Protein AF-A0A942PI66-F1 (afdb_monomer_lite)

Structure (mmCIF, N/CA/C/O backbone):
data_AF-A0A942PI66-F1
#
_entry.id   AF-A0A942PI66-F1
#
loop_
_atom_site.group_PDB
_atom_site.id
_atom_site.type_symbol
_atom_site.label_atom_id
_atom_site.label_alt_id
_atom_site.label_comp_id
_atom_site.label_asym_id
_atom_site.label_entity_id
_atom_site.label_seq_id
_atom_site.pdbx_PDB_ins_code
_atom_site.Cartn_x
_atom_site.Cartn_y
_atom_site.Cartn_z
_atom_site.occupancy
_atom_site.B_iso_or_equiv
_atom_site.auth_seq_id
_atom_site.auth_comp_id
_atom_site.auth_asym_id
_atom_site.auth_atom_id
_atom_site.pdbx_PDB_model_num
ATOM 1 N N . MET A 1 1 ? 18.353 -42.808 -8.899 1.00 33.28 1 MET A N 1
ATOM 2 C CA . MET A 1 1 ? 17.860 -41.797 -7.934 1.00 33.28 1 MET A CA 1
ATOM 3 C C . MET A 1 1 ? 17.474 -40.556 -8.744 1.00 33.28 1 MET A C 1
ATOM 5 O O . MET A 1 1 ? 18.364 -39.929 -9.286 1.00 33.28 1 MET A O 1
ATOM 9 N N . ASN A 1 2 ? 16.221 -40.428 -9.213 1.00 29.08 2 ASN A N 1
ATOM 10 C CA . ASN A 1 2 ? 15.100 -39.676 -8.595 1.00 29.08 2 ASN A CA 1
ATOM 11 C C . ASN A 1 2 ? 15.531 -38.261 -8.139 1.00 29.08 2 ASN A C 1
ATOM 13 O O . ASN A 1 2 ? 16.386 -38.179 -7.273 1.00 29.08 2 ASN A O 1
ATOM 17 N N . ARG A 1 3 ? 15.002 -37.123 -8.624 1.00 29.45 3 ARG A N 1
ATOM 18 C CA . ARG A 1 3 ? 13.673 -36.792 -9.182 1.00 29.45 3 ARG A CA 1
ATOM 19 C C . ARG A 1 3 ? 13.770 -35.663 -10.229 1.00 29.45 3 ARG A C 1
ATOM 21 O O . ARG A 1 3 ? 14.477 -34.687 -10.010 1.00 29.45 3 ARG A O 1
ATOM 28 N N . LYS A 1 4 ? 12.999 -35.779 -11.316 1.00 30.22 4 LYS A N 1
ATOM 29 C CA . LYS A 1 4 ? 12.645 -34.675 -12.224 1.00 30.22 4 LYS A CA 1
ATOM 30 C C . LYS A 1 4 ? 11.458 -33.916 -11.620 1.00 30.22 4 LYS A C 1
ATOM 32 O O . LYS A 1 4 ? 10.458 -34.547 -11.287 1.00 30.22 4 LYS A O 1
ATOM 37 N N . PHE A 1 5 ? 11.561 -32.596 -11.489 1.00 27.89 5 PHE A N 1
ATOM 38 C CA . PHE A 1 5 ? 10.401 -31.722 -11.314 1.00 27.89 5 PHE A CA 1
ATOM 39 C C . PHE A 1 5 ? 9.762 -31.521 -12.693 1.00 27.89 5 PHE A C 1
ATOM 41 O O . PHE A 1 5 ? 10.364 -30.916 -13.576 1.00 27.89 5 PHE A O 1
ATOM 48 N N . LEU A 1 6 ? 8.572 -32.090 -12.885 1.00 27.58 6 LEU A N 1
ATOM 49 C CA . LEU A 1 6 ? 7.672 -31.746 -13.982 1.00 27.58 6 LEU A CA 1
ATOM 50 C C . LEU A 1 6 ? 6.995 -30.426 -13.608 1.00 27.58 6 LEU A C 1
ATOM 52 O O . LEU A 1 6 ? 6.178 -30.381 -12.690 1.00 27.58 6 LEU A O 1
ATOM 56 N N . ILE A 1 7 ? 7.384 -29.357 -14.297 1.00 30.34 7 ILE A N 1
ATOM 57 C CA . ILE A 1 7 ? 6.609 -28.121 -14.356 1.00 30.34 7 ILE A CA 1
ATOM 58 C C . ILE A 1 7 ? 5.354 -28.464 -15.157 1.00 30.34 7 ILE A C 1
ATOM 60 O O . ILE A 1 7 ? 5.439 -28.880 -16.310 1.00 30.34 7 ILE A O 1
ATOM 64 N N . VAL A 1 8 ? 4.210 -28.380 -14.485 1.00 28.62 8 VAL A N 1
ATOM 65 C CA . VAL A 1 8 ? 2.882 -28.597 -15.052 1.00 28.62 8 VAL A CA 1
ATOM 66 C C . VAL A 1 8 ? 2.610 -27.482 -16.059 1.00 28.62 8 VAL A C 1
ATOM 68 O O . VAL A 1 8 ? 2.623 -26.305 -15.708 1.00 28.62 8 VAL A O 1
ATOM 71 N N . GLU A 1 9 ? 2.390 -27.876 -17.311 1.00 27.58 9 GLU A N 1
ATOM 72 C CA . GLU A 1 9 ? 1.813 -27.050 -18.366 1.00 27.58 9 GLU A CA 1
ATOM 73 C C . GLU A 1 9 ? 0.418 -26.588 -17.928 1.00 27.58 9 GLU A C 1
ATOM 75 O O . GLU A 1 9 ? -0.551 -27.350 -17.924 1.00 27.58 9 GLU A O 1
ATOM 80 N N . SER A 1 10 ? 0.317 -25.329 -17.513 1.00 34.81 10 SER A N 1
ATOM 81 C CA . SER A 1 10 ? -0.953 -24.688 -17.195 1.00 34.81 10 SER A CA 1
ATOM 82 C C . SER A 1 10 ? -1.691 -24.323 -18.484 1.00 34.81 10 SER A C 1
ATOM 84 O O . SER A 1 10 ? -1.443 -23.290 -19.094 1.00 34.81 10 SER A O 1
ATOM 86 N N . LEU A 1 11 ? -2.600 -25.218 -18.870 1.00 33.78 11 LEU A N 1
ATOM 87 C CA . LEU A 1 11 ? -3.961 -24.925 -19.324 1.00 33.78 11 LEU A CA 1
ATOM 88 C C . LEU A 1 11 ? -4.133 -23.808 -20.375 1.00 33.78 11 LEU A C 1
ATOM 90 O O . LEU A 1 11 ? -4.685 -22.752 -20.083 1.00 33.78 11 LEU A O 1
ATOM 94 N N . LEU A 1 12 ? -3.754 -24.080 -21.626 1.00 38.03 12 LEU A N 1
ATOM 95 C CA . LEU A 1 12 ? -4.330 -23.396 -22.792 1.00 38.03 12 LEU A CA 1
ATOM 96 C C . LEU A 1 12 ? -4.029 -24.173 -24.077 1.00 38.03 12 LEU A C 1
ATOM 98 O O . LEU A 1 12 ? -3.065 -23.872 -24.764 1.00 38.03 12 LEU A O 1
ATOM 102 N N . LEU A 1 13 ? -4.843 -25.184 -24.404 1.00 32.06 13 LEU A N 1
ATOM 103 C CA . LEU A 1 13 ? -5.000 -25.682 -25.780 1.00 32.06 13 LEU A CA 1
ATOM 104 C C . LEU A 1 13 ? -6.139 -26.708 -25.872 1.00 32.06 13 LEU A C 1
ATOM 106 O O . LEU A 1 13 ? -5.960 -27.864 -25.510 1.00 32.06 13 LEU A O 1
ATOM 110 N N . ALA A 1 14 ? -7.289 -26.278 -26.399 1.00 30.48 14 ALA A N 1
ATOM 111 C CA . ALA A 1 14 ? -8.150 -27.092 -27.267 1.00 30.48 14 ALA A CA 1
ATOM 112 C C . ALA A 1 14 ? -9.251 -26.228 -27.918 1.00 30.48 14 ALA A C 1
ATOM 114 O O . ALA A 1 14 ? -10.434 -26.346 -27.617 1.00 30.48 14 ALA A O 1
ATOM 115 N N . LEU A 1 15 ? -8.855 -25.366 -28.858 1.00 34.72 15 LEU A N 1
ATOM 116 C CA . LEU A 1 15 ? -9.722 -24.942 -29.961 1.00 34.72 15 LEU A CA 1
ATOM 117 C C . LEU A 1 15 ? -9.417 -25.866 -31.146 1.00 34.72 15 LEU A C 1
ATOM 119 O O . LEU A 1 15 ? -8.506 -25.596 -31.919 1.00 34.72 15 LEU A O 1
ATOM 123 N N . SER A 1 16 ? -10.130 -26.987 -31.267 1.00 30.53 16 SER A N 1
ATOM 124 C CA . SER A 1 16 ? -10.461 -27.587 -32.570 1.00 30.53 16 SER A CA 1
ATOM 125 C C . SER A 1 16 ? -11.462 -28.741 -32.424 1.00 30.53 16 SER A C 1
ATOM 127 O O . SER A 1 16 ? -11.319 -29.617 -31.580 1.00 30.53 16 SER A O 1
ATOM 129 N N . THR A 1 17 ? -12.461 -28.733 -33.312 1.00 33.00 17 THR A N 1
ATOM 130 C CA . THR A 1 17 ? -13.483 -29.768 -33.579 1.00 33.00 17 THR A CA 1
ATOM 131 C C . THR A 1 17 ? -14.682 -29.861 -32.616 1.00 33.00 17 THR A C 1
ATOM 133 O O . THR A 1 17 ? -14.721 -30.662 -31.697 1.00 33.00 17 THR A O 1
ATOM 136 N N . GLY A 1 18 ? -15.710 -29.039 -32.879 1.00 32.72 18 GLY A N 1
ATOM 137 C CA . GLY A 1 18 ? -17.136 -29.423 -33.000 1.00 32.72 18 GLY A CA 1
ATOM 138 C C . GLY A 1 18 ? -17.915 -30.101 -31.857 1.00 32.72 18 GLY A C 1
ATOM 139 O O . GLY A 1 18 ? -19.132 -30.188 -31.968 1.00 32.72 18 GLY A O 1
ATOM 140 N N . LEU A 1 19 ? -17.279 -30.561 -30.779 1.00 33.53 19 LEU A N 1
ATOM 141 C CA . LEU A 1 19 ? -17.908 -31.297 -29.668 1.00 33.53 19 LEU A CA 1
ATOM 142 C C . LEU A 1 19 ? -17.720 -30.607 -28.299 1.00 33.53 19 LEU A C 1
ATOM 144 O O . LEU A 1 19 ? -18.229 -31.091 -27.294 1.00 33.53 19 LEU A O 1
ATOM 148 N N . ALA A 1 20 ? -17.027 -29.461 -28.252 1.00 42.31 20 ALA A N 1
ATOM 149 C CA . ALA A 1 20 ? -16.557 -28.818 -27.016 1.00 42.31 20 ALA A CA 1
ATOM 150 C C . ALA A 1 20 ? -17.456 -27.695 -26.449 1.00 42.31 20 ALA A C 1
ATOM 152 O O . ALA A 1 20 ? -17.201 -27.201 -25.354 1.00 42.31 20 ALA A O 1
ATOM 153 N N . THR A 1 21 ? -18.502 -27.253 -27.156 1.00 45.12 21 THR A N 1
ATOM 154 C CA . THR A 1 21 ? -19.269 -26.056 -26.743 1.00 45.12 21 THR A CA 1
ATOM 155 C C . THR A 1 21 ? -20.160 -26.291 -25.524 1.00 45.12 21 THR A C 1
ATOM 157 O O . THR A 1 21 ? -20.325 -25.389 -24.707 1.00 45.12 21 THR A O 1
ATOM 160 N N . ASN A 1 22 ? -20.700 -27.502 -25.364 1.00 51.19 22 ASN A N 1
ATOM 161 C CA . ASN A 1 22 ? -21.558 -27.823 -24.221 1.00 51.19 22 ASN A CA 1
ATOM 162 C C . ASN A 1 22 ? -20.742 -27.984 -22.930 1.00 51.19 22 ASN A C 1
ATOM 164 O O . ASN A 1 22 ? -21.168 -27.511 -21.879 1.00 51.19 22 ASN A O 1
ATOM 168 N N . ASP A 1 23 ? -19.548 -28.576 -23.017 1.00 54.75 23 ASP A N 1
ATOM 169 C CA . ASP A 1 23 ? -18.684 -28.825 -21.854 1.00 54.75 23 ASP A CA 1
ATOM 170 C C . ASP A 1 23 ? -18.084 -27.516 -21.313 1.00 54.75 23 ASP A C 1
ATOM 172 O O . ASP A 1 23 ? -18.093 -27.285 -20.110 1.00 54.75 23 ASP A O 1
ATOM 176 N N . LEU A 1 24 ? -17.702 -26.580 -22.193 1.00 58.84 24 LEU A N 1
ATOM 177 C CA . LEU A 1 24 ? -17.234 -25.246 -21.787 1.00 58.84 24 LEU A CA 1
ATOM 178 C C . LEU A 1 24 ? -18.319 -24.437 -21.061 1.00 58.84 24 LEU A C 1
ATOM 180 O O . LEU A 1 24 ? -18.030 -23.763 -20.074 1.00 58.84 24 LEU A O 1
ATOM 184 N N . SER A 1 25 ? -19.573 -24.521 -21.518 1.00 66.44 25 SER A N 1
ATOM 185 C CA . SER A 1 25 ? -20.687 -23.827 -20.859 1.00 66.44 25 SER A CA 1
ATOM 186 C C . SER A 1 25 ? -21.001 -24.410 -19.477 1.00 66.44 25 SER A C 1
ATOM 188 O O . SER A 1 25 ? -21.200 -23.656 -18.525 1.00 66.44 25 SER A O 1
ATOM 190 N N . ALA A 1 26 ? -20.962 -25.740 -19.338 1.00 67.94 26 ALA A N 1
ATOM 191 C CA . ALA A 1 26 ? -21.156 -26.422 -18.062 1.00 67.94 26 ALA A CA 1
ATOM 192 C C . ALA A 1 26 ? -19.986 -26.169 -17.100 1.00 67.94 26 ALA A C 1
ATOM 194 O O . ALA A 1 26 ? -20.187 -26.004 -15.897 1.00 67.94 26 ALA A O 1
ATOM 195 N N . GLN A 1 27 ? -18.768 -26.089 -17.635 1.00 66.69 27 GLN A N 1
ATOM 196 C CA . GLN A 1 27 ? -17.569 -25.773 -16.878 1.00 66.69 27 GLN A CA 1
ATOM 197 C C . GLN A 1 27 ? -17.598 -24.345 -16.336 1.00 66.69 27 GLN A C 1
ATOM 199 O O . GLN A 1 27 ? -17.382 -24.154 -15.140 1.00 66.69 27 GLN A O 1
ATOM 204 N N . GLN A 1 28 ? -17.945 -23.357 -17.164 1.00 70.62 28 GLN A N 1
ATOM 205 C CA . GLN A 1 28 ? -18.087 -21.972 -16.713 1.00 70.62 28 GLN A CA 1
ATOM 206 C C . GLN A 1 28 ? -19.187 -21.833 -15.651 1.00 70.62 28 GLN A C 1
ATOM 208 O O . GLN A 1 28 ? -18.938 -21.272 -14.589 1.00 70.62 28 GLN A O 1
ATOM 213 N N . GLN A 1 29 ? -20.368 -22.423 -15.879 1.00 75.75 29 GLN A N 1
ATOM 214 C CA . GLN A 1 29 ? -21.462 -22.406 -14.899 1.00 75.75 29 GLN A CA 1
ATOM 215 C C . GLN A 1 29 ? -21.074 -23.069 -13.571 1.00 75.75 29 GLN A C 1
ATOM 217 O O . GLN A 1 29 ? -21.442 -22.575 -12.505 1.00 75.75 29 GLN A O 1
ATOM 222 N N . TYR A 1 30 ? -20.320 -24.174 -13.615 1.00 75.94 30 TYR A N 1
ATOM 223 C CA . TYR A 1 30 ? -19.807 -24.817 -12.409 1.00 75.94 30 TYR A CA 1
ATOM 224 C C . TYR A 1 30 ? -18.868 -23.883 -11.646 1.00 75.94 30 TYR A C 1
ATOM 226 O O . TYR A 1 30 ? -19.020 -23.740 -10.434 1.00 75.94 30 TYR A O 1
ATOM 234 N N . PHE A 1 31 ? -17.927 -23.232 -12.338 1.00 75.12 31 PHE A N 1
ATOM 235 C CA . PHE A 1 31 ? -17.025 -22.273 -11.711 1.00 75.12 31 PHE A CA 1
ATOM 236 C C . PHE A 1 31 ? -17.811 -21.134 -11.054 1.00 75.12 31 PHE A C 1
ATOM 238 O O . PHE A 1 31 ? -17.671 -20.932 -9.845 1.00 75.12 31 PHE A O 1
ATOM 245 N N . ASP A 1 32 ? -18.708 -20.483 -11.794 1.00 75.88 32 ASP A N 1
ATOM 246 C CA . ASP A 1 32 ? -19.506 -19.353 -11.308 1.00 75.88 32 ASP A CA 1
ATOM 247 C C . ASP A 1 32 ? -20.271 -19.686 -10.014 1.00 75.88 32 ASP A C 1
ATOM 249 O O . ASP A 1 32 ? -20.320 -18.867 -9.096 1.00 75.88 32 ASP A O 1
ATOM 253 N N . GLN A 1 33 ? -20.813 -20.905 -9.907 1.00 79.94 33 GLN A N 1
ATOM 254 C CA . GLN A 1 33 ? -21.603 -21.359 -8.754 1.00 79.94 33 GLN A CA 1
ATOM 255 C C . GLN A 1 33 ? -20.778 -21.843 -7.553 1.00 79.94 33 GLN A C 1
ATOM 257 O O . GLN A 1 33 ? -21.311 -21.912 -6.447 1.00 79.94 33 GLN A O 1
ATOM 262 N N . HIS A 1 34 ? -19.510 -22.213 -7.748 1.00 79.06 34 HIS A N 1
ATOM 263 C CA . HIS A 1 34 ? -18.710 -22.896 -6.722 1.00 79.06 34 HIS A CA 1
ATOM 264 C C . HIS A 1 34 ? -17.494 -22.089 -6.256 1.00 79.06 34 HIS A C 1
ATOM 266 O O . HIS A 1 34 ? -16.652 -22.620 -5.530 1.00 79.06 34 HIS A O 1
ATOM 272 N N . CYS A 1 35 ? -17.378 -20.819 -6.654 1.00 78.94 35 CYS A N 1
ATOM 273 C CA . CYS A 1 35 ? -16.339 -19.936 -6.139 1.00 78.94 35 CYS A CA 1
ATOM 274 C C . CYS A 1 35 ? -16.567 -19.645 -4.643 1.00 78.94 35 CYS A C 1
ATOM 276 O O . CYS A 1 35 ? -17.595 -19.072 -4.289 1.00 78.94 35 CYS A O 1
ATOM 278 N N . PRO A 1 36 ? -15.627 -19.996 -3.744 1.00 74.38 36 PRO A N 1
ATOM 279 C CA . PRO A 1 36 ? -15.766 -19.735 -2.308 1.00 74.38 36 PRO A CA 1
ATOM 280 C C . PRO A 1 36 ? -15.663 -18.257 -1.896 1.00 74.38 36 PRO A C 1
ATOM 282 O O . PRO A 1 36 ? -15.879 -17.952 -0.725 1.00 74.38 36 PRO A O 1
ATOM 285 N N . GLY A 1 37 ? -15.296 -17.351 -2.803 1.00 78.62 37 GLY A N 1
ATOM 286 C CA . GLY A 1 37 ? -15.209 -15.916 -2.529 1.00 78.62 37 GLY A CA 1
ATOM 287 C C . GLY A 1 37 ? -15.722 -15.087 -3.703 1.00 78.62 37 GLY A C 1
ATOM 288 O O . GLY A 1 37 ? -16.878 -15.233 -4.091 1.00 78.62 37 GLY A O 1
ATOM 289 N N . ARG A 1 38 ? -14.885 -14.210 -4.265 1.00 78.38 38 ARG A N 1
ATOM 290 C CA . ARG A 1 38 ? -15.270 -13.309 -5.363 1.00 78.38 38 ARG A CA 1
ATOM 291 C C . ARG A 1 38 ? -14.504 -13.578 -6.649 1.00 78.38 38 ARG A C 1
ATOM 293 O O . ARG A 1 38 ? -13.322 -13.908 -6.623 1.00 78.38 38 ARG A O 1
ATOM 300 N N . TRP A 1 39 ? -15.155 -13.344 -7.780 1.00 77.62 39 TRP A N 1
ATOM 301 C CA . TRP A 1 39 ? -14.507 -13.372 -9.086 1.00 77.62 39 TRP A CA 1
ATOM 302 C C . TRP A 1 39 ? -13.767 -12.064 -9.361 1.00 77.62 39 TRP A C 1
ATOM 304 O O . TRP A 1 39 ? -14.331 -10.980 -9.227 1.00 77.62 39 TRP A O 1
ATOM 314 N N . VAL A 1 40 ? -12.503 -12.172 -9.766 1.00 67.25 40 VAL A N 1
ATOM 315 C CA . VAL A 1 40 ? -11.673 -11.045 -10.206 1.00 67.25 40 VAL A CA 1
ATOM 316 C C . VAL A 1 40 ? -11.132 -11.313 -11.607 1.00 67.25 40 VAL A C 1
ATOM 318 O O . VAL A 1 40 ? -10.782 -12.441 -11.949 1.00 67.25 40 VAL A O 1
ATOM 321 N N . GLN A 1 41 ? -11.067 -10.278 -12.442 1.00 69.75 41 GLN A N 1
ATOM 322 C CA . GLN A 1 41 ? -10.513 -10.394 -13.789 1.00 69.75 41 GLN A CA 1
ATOM 323 C C . GLN A 1 41 ? -8.981 -10.453 -13.716 1.00 69.75 41 GLN A C 1
ATOM 325 O O . GLN A 1 41 ? -8.357 -9.513 -13.231 1.00 69.75 41 GLN A O 1
ATOM 330 N N . GLY A 1 42 ? -8.381 -11.532 -14.220 1.00 57.12 42 GLY A N 1
ATOM 331 C CA . GLY A 1 42 ? -6.935 -11.675 -14.381 1.00 57.12 42 GLY A CA 1
ATOM 332 C C . GLY A 1 42 ? -6.507 -11.910 -15.838 1.00 57.12 42 GLY A C 1
ATOM 333 O O . GLY A 1 42 ? -7.343 -11.954 -16.746 1.00 57.12 42 GLY A O 1
ATOM 334 N N . PRO A 1 43 ? -5.195 -12.069 -16.081 1.00 42.31 43 PRO A N 1
ATOM 335 C CA . PRO A 1 43 ? -4.612 -12.140 -17.423 1.00 42.31 43 PRO A CA 1
ATOM 336 C C . PRO A 1 43 ? -4.975 -13.424 -18.175 1.00 42.31 43 PRO A C 1
ATOM 338 O O . PRO A 1 43 ? -5.000 -13.432 -19.400 1.00 42.31 43 PRO A O 1
ATOM 341 N N . SER A 1 44 ? -5.290 -14.499 -17.452 1.00 52.94 44 SER A N 1
ATOM 342 C CA . SER A 1 44 ? -5.716 -15.791 -17.998 1.00 52.94 44 SER A CA 1
ATOM 343 C C . SER A 1 44 ? -7.237 -15.994 -17.974 1.00 52.94 44 SER A C 1
ATOM 345 O O . SER A 1 44 ? -7.702 -17.100 -18.235 1.00 52.94 44 SER A O 1
ATOM 347 N N . GLY A 1 45 ? -8.015 -14.954 -17.651 1.00 68.25 45 GLY A N 1
ATOM 348 C CA . GLY A 1 45 ? -9.469 -15.027 -17.500 1.00 68.25 45 GLY A CA 1
ATOM 349 C C . GLY A 1 45 ? -9.942 -14.645 -16.099 1.00 68.25 45 GLY A C 1
ATOM 350 O O . GLY A 1 45 ? -9.232 -13.981 -15.344 1.00 68.25 45 GLY A O 1
ATOM 351 N N . GLN A 1 46 ? -11.168 -15.034 -15.757 1.00 67.31 46 GLN A N 1
ATOM 352 C CA . GLN A 1 46 ? -11.698 -14.820 -14.414 1.00 67.31 46 GLN A CA 1
ATOM 353 C C . GLN A 1 46 ? -11.008 -15.764 -13.422 1.00 67.31 46 GLN A C 1
ATOM 355 O O . GLN A 1 46 ? -10.876 -16.958 -13.678 1.00 67.31 46 GLN A O 1
ATOM 360 N N . ASN A 1 47 ? -10.579 -15.225 -12.284 1.00 71.81 47 ASN A N 1
ATOM 361 C CA . ASN A 1 47 ? -9.998 -15.976 -11.180 1.00 71.81 47 ASN A CA 1
ATOM 362 C C . ASN A 1 47 ? -10.921 -15.900 -9.967 1.00 71.81 47 ASN A C 1
ATOM 364 O O . ASN A 1 47 ? -11.402 -14.822 -9.615 1.00 71.81 47 ASN A O 1
ATOM 368 N N . CYS A 1 48 ? -11.142 -17.033 -9.308 1.00 76.75 48 CYS A N 1
ATOM 369 C CA . CYS A 1 48 ? -11.871 -17.050 -8.052 1.00 76.75 48 CYS A CA 1
ATOM 370 C C . CYS A 1 48 ? -10.900 -16.709 -6.922 1.00 76.75 48 CYS A C 1
ATOM 372 O O . CYS A 1 48 ? -9.936 -17.434 -6.672 1.00 76.75 48 CYS A O 1
ATOM 374 N N . MET A 1 49 ? -11.155 -15.597 -6.248 1.00 72.25 49 MET A N 1
ATOM 375 C CA . MET A 1 49 ? -10.400 -15.153 -5.093 1.00 72.25 49 MET A CA 1
ATOM 376 C C . MET A 1 49 ? -11.153 -15.541 -3.831 1.00 72.25 49 MET A C 1
ATOM 378 O O . MET A 1 49 ? -12.344 -15.270 -3.690 1.00 72.25 49 MET A O 1
ATOM 382 N N . CYS A 1 50 ? -10.461 -16.187 -2.911 1.00 74.44 50 CYS A N 1
ATOM 383 C CA . CYS A 1 50 ? -11.002 -16.559 -1.620 1.00 74.44 50 CYS A CA 1
ATOM 384 C C . CYS A 1 50 ? -11.331 -15.313 -0.777 1.00 74.44 50 CYS A C 1
ATOM 386 O O . CYS A 1 50 ? -10.766 -14.245 -1.028 1.00 74.44 50 CYS A O 1
ATOM 388 N N . PRO A 1 51 ? -12.202 -15.426 0.248 1.00 65.62 51 PRO A N 1
ATOM 389 C CA . PRO A 1 51 ? -12.486 -14.324 1.186 1.00 65.62 51 PRO A CA 1
ATOM 390 C C . PRO A 1 51 ? -11.228 -13.768 1.863 1.00 65.62 51 PRO A C 1
ATOM 392 O O . PRO A 1 51 ? -11.199 -12.668 2.392 1.00 65.62 51 PRO A O 1
ATOM 395 N N . ASP A 1 52 ? -10.178 -14.572 1.835 1.00 57.16 52 ASP A N 1
ATOM 396 C CA . ASP A 1 52 ? -8.884 -14.357 2.433 1.00 57.16 52 ASP A CA 1
ATOM 397 C C . ASP A 1 52 ? -7.876 -13.772 1.400 1.00 57.16 52 ASP A C 1
ATOM 399 O O . ASP A 1 52 ? -6.672 -13.727 1.614 1.00 57.16 52 ASP A O 1
ATOM 403 N N . GLY A 1 53 ? -8.344 -13.339 0.226 1.00 58.00 53 GLY A N 1
ATOM 404 C CA . GLY A 1 53 ? -7.517 -12.712 -0.809 1.00 58.00 53 GLY A CA 1
ATOM 405 C C . GLY A 1 53 ? -6.581 -13.660 -1.568 1.00 58.00 53 GLY A C 1
ATOM 406 O O . GLY A 1 53 ? -5.918 -13.225 -2.509 1.00 58.00 53 GLY A O 1
ATOM 407 N N . SER A 1 54 ? -6.514 -14.947 -1.211 1.00 60.28 54 SER A N 1
ATOM 408 C CA . SER A 1 54 ? -5.734 -15.938 -1.958 1.00 60.28 54 SER A CA 1
ATOM 409 C C . SER A 1 54 ? -6.462 -16.404 -3.226 1.00 60.28 54 SER A C 1
ATOM 411 O O . SER A 1 54 ? -7.687 -16.329 -3.329 1.00 60.28 54 SER A O 1
ATOM 413 N N . LEU A 1 55 ? -5.714 -16.904 -4.216 1.00 64.25 55 LEU A N 1
ATOM 414 C CA . LEU A 1 55 ? -6.308 -17.524 -5.402 1.00 64.25 55 LEU A CA 1
ATOM 415 C C . LEU A 1 55 ? -6.808 -18.932 -5.063 1.00 64.25 55 LEU A C 1
ATOM 417 O O . LEU A 1 55 ? -6.049 -19.782 -4.583 1.00 64.25 55 LEU A O 1
ATOM 421 N N . ALA A 1 56 ? -8.086 -19.183 -5.341 1.00 75.00 56 ALA A N 1
ATOM 422 C CA . ALA A 1 56 ? -8.672 -20.503 -5.199 1.00 75.00 56 ALA A CA 1
ATOM 423 C C . ALA A 1 56 ? -8.085 -21.459 -6.249 1.00 75.00 56 ALA A C 1
ATOM 425 O O . ALA A 1 56 ? -7.851 -21.092 -7.399 1.00 75.00 56 ALA A O 1
ATOM 426 N N . ASN A 1 57 ? -7.870 -22.712 -5.855 1.00 75.44 57 ASN A N 1
ATOM 427 C CA . ASN A 1 57 ? -7.337 -23.759 -6.718 1.00 75.44 57 ASN A CA 1
ATOM 428 C C . ASN A 1 57 ? -8.414 -24.803 -7.016 1.00 75.44 57 ASN A C 1
ATOM 430 O O . ASN A 1 57 ? -9.172 -25.193 -6.129 1.00 75.44 57 ASN A O 1
ATOM 434 N N . TYR A 1 58 ? -8.442 -25.327 -8.241 1.00 73.31 58 TYR A N 1
ATOM 435 C CA . TYR A 1 58 ? -9.241 -26.510 -8.549 1.00 73.31 58 TYR A CA 1
ATOM 436 C C . TYR A 1 58 ? -8.496 -27.770 -8.091 1.00 73.31 58 TYR A C 1
ATOM 438 O O . TYR A 1 58 ? -7.384 -28.044 -8.540 1.00 73.31 58 TYR A O 1
ATOM 446 N N . GLN A 1 59 ? -9.094 -28.544 -7.187 1.00 73.94 59 GLN A N 1
ATOM 447 C CA . GLN A 1 59 ? -8.562 -29.828 -6.734 1.00 73.94 59 GLN A CA 1
ATOM 448 C C . GLN A 1 59 ? -9.398 -30.986 -7.268 1.00 73.94 59 GLN A C 1
ATOM 450 O O . GLN A 1 59 ? -10.608 -31.037 -7.055 1.00 73.94 59 GLN A O 1
ATOM 455 N N . GLY A 1 60 ? -8.728 -31.966 -7.872 1.00 77.62 60 GLY A N 1
ATOM 456 C CA . GLY A 1 60 ? -9.347 -33.163 -8.436 1.00 77.62 60 GLY A CA 1
ATOM 457 C C . GLY A 1 60 ? -9.396 -33.124 -9.960 1.00 77.62 60 GLY A C 1
ATOM 458 O O . GLY A 1 60 ? -8.675 -32.363 -10.601 1.00 77.62 60 GLY A O 1
ATOM 459 N N . THR A 1 61 ? -10.233 -33.977 -10.542 1.00 79.31 61 THR A N 1
ATOM 460 C CA . THR A 1 61 ? -10.362 -34.126 -11.997 1.00 79.31 61 THR A CA 1
ATOM 461 C C . THR A 1 61 ? -11.766 -33.727 -12.420 1.00 79.31 61 THR A C 1
ATOM 463 O O . THR A 1 61 ? -12.741 -34.133 -11.784 1.00 79.31 61 THR A O 1
ATOM 466 N N . TRP A 1 62 ? -11.873 -32.940 -13.491 1.00 65.88 62 TRP A N 1
ATOM 467 C CA . TRP A 1 62 ? -13.160 -32.563 -14.071 1.00 65.88 62 TRP A CA 1
ATOM 468 C C . TRP A 1 62 ? -14.010 -33.806 -14.403 1.00 65.88 62 TRP A C 1
ATOM 470 O O . TRP A 1 62 ? -13.448 -34.798 -14.879 1.00 65.88 62 TRP A O 1
ATOM 480 N N . PRO A 1 63 ? -15.336 -33.805 -14.147 1.00 70.50 63 PRO A N 1
ATOM 481 C CA . PRO A 1 63 ? -16.150 -32.760 -13.504 1.00 70.50 63 PRO A CA 1
ATOM 482 C C . PRO A 1 63 ? -16.313 -32.921 -11.980 1.00 70.50 63 PRO A C 1
ATOM 484 O O . PRO A 1 63 ? -17.142 -32.260 -11.369 1.00 70.50 63 PRO A O 1
ATOM 487 N N . ARG A 1 64 ? -15.567 -33.830 -11.342 1.00 77.06 64 ARG A N 1
ATOM 488 C CA . ARG A 1 64 ? -15.753 -34.203 -9.924 1.00 77.06 64 ARG A CA 1
ATOM 489 C C . ARG A 1 64 ? -14.829 -33.476 -8.952 1.00 77.06 64 ARG A C 1
ATOM 491 O O . ARG A 1 64 ? -14.913 -33.708 -7.746 1.00 77.06 64 ARG A O 1
ATOM 498 N N . GLY A 1 65 ? -13.902 -32.672 -9.458 1.00 74.56 65 GLY A N 1
ATOM 499 C CA . GLY A 1 65 ? -13.072 -31.822 -8.619 1.00 74.56 65 GLY A CA 1
ATOM 500 C C . GLY A 1 65 ? -13.886 -30.702 -7.977 1.00 74.56 65 GLY A C 1
ATOM 501 O O . GLY A 1 65 ? -15.055 -30.507 -8.290 1.00 74.56 65 GLY A O 1
ATOM 502 N N . ARG A 1 66 ? -13.257 -29.978 -7.060 1.00 77.69 66 ARG A N 1
ATOM 503 C CA . ARG A 1 66 ? -13.851 -28.867 -6.314 1.00 77.69 66 ARG A CA 1
ATOM 504 C C . ARG A 1 66 ? -12.919 -27.669 -6.338 1.00 77.69 66 ARG A C 1
ATOM 506 O O . ARG A 1 66 ? -11.698 -27.830 -6.310 1.00 77.69 66 ARG A O 1
ATOM 513 N N . ILE A 1 67 ? -13.493 -26.475 -6.329 1.00 74.75 67 ILE A N 1
ATOM 514 C CA . ILE A 1 67 ? -12.737 -25.248 -6.094 1.00 74.75 67 ILE A CA 1
ATOM 515 C C . ILE A 1 67 ? -12.502 -25.164 -4.596 1.00 74.75 67 ILE A C 1
ATOM 517 O O . ILE A 1 67 ? -13.441 -25.169 -3.801 1.00 74.75 67 ILE A O 1
ATOM 521 N N . VAL A 1 68 ? -11.240 -25.142 -4.202 1.00 72.94 68 VAL A N 1
ATOM 522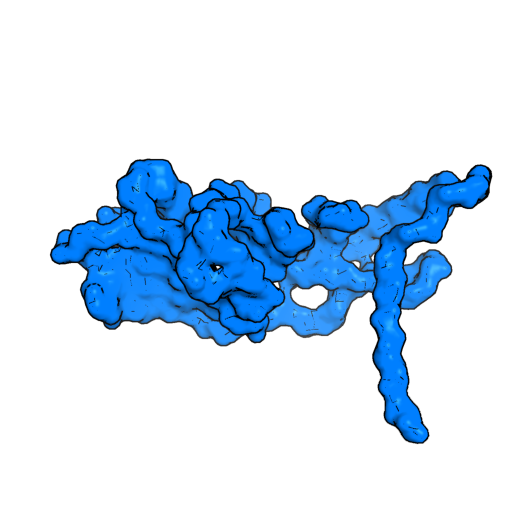 C CA . VAL A 1 68 ? -10.856 -24.981 -2.810 1.00 72.94 68 VAL A CA 1
ATOM 523 C C . VAL A 1 68 ? -10.026 -23.730 -2.662 1.00 72.94 68 VAL A C 1
ATOM 525 O O . VAL A 1 68 ? -9.090 -23.480 -3.422 1.00 72.94 68 VAL A O 1
ATOM 528 N N . CYS A 1 69 ? -10.309 -22.988 -1.605 1.00 74.06 69 CYS A N 1
ATOM 529 C CA . CYS A 1 69 ? -9.266 -22.174 -1.020 1.00 74.06 69 CYS A CA 1
ATOM 530 C C . CYS A 1 69 ? -8.191 -23.135 -0.515 1.00 74.06 69 CYS A C 1
ATOM 532 O O . CYS A 1 69 ? -8.552 -24.090 0.187 1.00 74.06 69 CYS A O 1
ATOM 534 N N . PRO A 1 70 ? -6.911 -22.975 -0.902 1.00 63.69 70 PRO A N 1
ATOM 535 C CA . PRO A 1 70 ? -5.837 -23.734 -0.275 1.00 63.69 70 PRO A CA 1
ATOM 536 C C . PRO A 1 70 ? -6.016 -23.599 1.243 1.00 63.69 70 PRO A C 1
ATOM 538 O O . PRO A 1 70 ? -5.997 -22.508 1.794 1.00 63.69 70 PRO A O 1
ATOM 541 N N . SER A 1 71 ? -6.371 -24.719 1.873 1.00 47.41 71 SER A N 1
ATOM 542 C CA . SER A 1 71 ? -7.014 -24.810 3.186 1.00 47.41 71 SER A CA 1
ATOM 543 C C . SER A 1 71 ? -6.467 -23.830 4.220 1.00 47.41 71 SER A C 1
ATOM 545 O O . SER A 1 71 ? -5.284 -23.946 4.522 1.00 47.41 71 SER A O 1
ATOM 547 N N . ALA A 1 72 ? -7.333 -22.993 4.815 1.00 40.19 72 ALA A N 1
ATOM 548 C CA . ALA A 1 72 ? -7.295 -22.457 6.192 1.00 40.19 72 ALA A CA 1
ATOM 549 C C . ALA A 1 72 ? -5.953 -21.943 6.761 1.00 40.19 72 ALA A C 1
ATOM 551 O O . ALA A 1 72 ? -5.843 -21.625 7.944 1.00 40.19 72 ALA A O 1
ATOM 552 N N . GLN A 1 73 ? -4.928 -21.802 5.939 1.00 39.72 73 GLN A N 1
ATOM 553 C CA . GLN A 1 73 ? -3.962 -20.755 6.085 1.00 39.72 73 GLN A CA 1
ATOM 554 C C . GLN A 1 73 ? -4.693 -19.590 5.462 1.00 39.72 73 GLN A C 1
ATOM 556 O O . GLN A 1 73 ? -4.585 -19.377 4.261 1.00 39.72 73 GLN A O 1
ATOM 561 N N . ALA A 1 74 ? -5.435 -18.859 6.303 1.00 36.28 74 ALA A N 1
ATOM 562 C CA . ALA A 1 74 ? -5.669 -17.443 6.063 1.00 36.28 74 ALA A CA 1
ATOM 563 C C . ALA A 1 74 ? -4.431 -16.873 5.351 1.00 36.28 74 ALA A C 1
ATOM 565 O O . ALA A 1 74 ? -3.324 -17.350 5.668 1.00 36.28 74 ALA A O 1
ATOM 566 N N . PRO A 1 75 ? -4.543 -15.845 4.487 1.00 42.19 75 PRO A N 1
ATOM 567 C CA . PRO A 1 75 ? -3.387 -15.040 4.172 1.00 42.19 75 PRO A CA 1
ATOM 568 C C . PRO A 1 75 ? -2.818 -14.762 5.549 1.00 42.19 75 PRO A C 1
ATOM 570 O O . PRO A 1 75 ? -3.478 -14.201 6.433 1.00 42.19 75 PRO A O 1
ATOM 573 N N . ARG A 1 76 ? -1.649 -15.321 5.842 1.00 41.47 76 ARG A N 1
ATOM 574 C CA . ARG A 1 76 ? -0.980 -14.884 7.039 1.00 41.47 76 ARG A CA 1
ATOM 575 C C . ARG A 1 76 ? -0.595 -13.494 6.586 1.00 41.47 76 ARG A C 1
ATOM 577 O O . ARG A 1 76 ? 0.368 -13.326 5.856 1.00 41.47 76 ARG A O 1
ATOM 584 N N . ALA A 1 77 ? -1.446 -12.519 6.883 1.00 44.09 77 ALA A N 1
ATOM 585 C CA . ALA A 1 77 ? -1.035 -11.149 7.012 1.00 44.09 77 ALA A CA 1
ATOM 586 C C . ALA A 1 77 ? 0.252 -11.246 7.843 1.00 44.09 77 ALA A C 1
ATOM 588 O O . ALA A 1 77 ? 0.234 -11.836 8.931 1.00 44.09 77 ALA A O 1
ATOM 589 N N . ALA A 1 78 ? 1.403 -10.863 7.279 1.00 45.94 78 ALA A N 1
ATOM 590 C CA . ALA A 1 78 ? 2.643 -10.965 8.052 1.00 45.94 78 ALA A CA 1
ATOM 591 C C . ALA A 1 78 ? 2.546 -10.113 9.284 1.00 45.94 78 ALA A C 1
ATOM 593 O O . ALA A 1 78 ? 1.692 -9.230 9.345 1.00 45.94 78 ALA A O 1
ATOM 594 N N . ARG A 1 79 ? 3.474 -10.426 10.207 1.00 48.53 79 ARG A N 1
ATOM 595 C CA . ARG A 1 79 ? 3.942 -9.591 11.317 1.00 48.53 79 ARG A CA 1
ATOM 596 C C . ARG A 1 79 ? 3.137 -8.308 11.381 1.00 48.53 79 ARG A C 1
ATOM 598 O O . ARG A 1 79 ? 3.433 -7.327 10.704 1.00 48.53 79 ARG A O 1
ATOM 605 N N . LYS A 1 80 ? 2.053 -8.474 12.131 1.00 48.16 80 LYS A N 1
ATOM 606 C CA . LYS A 1 80 ? 1.085 -7.464 12.498 1.00 48.16 80 LYS A CA 1
ATOM 607 C C . LYS A 1 80 ? 1.837 -6.250 13.026 1.00 48.16 80 LYS A C 1
ATOM 609 O O . LYS A 1 80 ? 2.946 -6.402 13.536 1.00 48.16 80 LYS A O 1
ATOM 614 N N . ASP A 1 81 ? 1.180 -5.110 12.910 1.00 66.12 81 ASP A N 1
ATOM 615 C CA . ASP A 1 81 ? 1.590 -3.812 13.424 1.00 66.12 81 ASP A CA 1
ATOM 616 C C . ASP A 1 81 ? 2.301 -3.018 12.339 1.00 66.12 81 ASP A C 1
ATOM 618 O O . ASP A 1 81 ? 3.517 -3.080 12.153 1.00 66.12 81 ASP A O 1
ATOM 622 N N . TRP A 1 82 ? 1.491 -2.249 11.608 1.00 82.06 82 TRP A N 1
ATOM 623 C CA . TRP A 1 82 ? 1.992 -1.012 11.038 1.00 82.06 82 TRP A CA 1
ATOM 624 C C . TRP A 1 82 ? 2.855 -0.312 12.092 1.00 82.06 82 TRP A C 1
ATOM 626 O O . TRP A 1 82 ? 2.380 0.019 13.179 1.00 82.06 82 TRP A O 1
ATOM 636 N N . THR A 1 83 ? 4.141 -0.143 11.807 1.00 80.38 83 THR A N 1
ATOM 637 C CA . THR A 1 83 ? 5.056 0.490 12.752 1.00 80.38 83 THR A CA 1
ATOM 638 C C . THR A 1 83 ? 5.120 1.968 12.446 1.00 80.38 83 THR A C 1
ATOM 640 O O . THR A 1 83 ? 5.538 2.338 11.346 1.00 80.38 83 THR A O 1
ATOM 643 N N . PHE A 1 84 ? 4.743 2.783 13.425 1.00 77.88 84 PHE A N 1
ATOM 644 C CA . PHE A 1 84 ? 4.986 4.214 13.404 1.00 77.88 84 PHE A CA 1
ATOM 645 C C . PHE A 1 84 ? 6.373 4.513 13.979 1.00 77.88 84 PHE A C 1
ATOM 647 O O . PHE A 1 84 ? 6.677 4.132 15.112 1.00 77.88 84 PHE A O 1
ATOM 654 N N . SER A 1 85 ? 7.225 5.181 13.207 1.00 78.00 85 SER A N 1
ATOM 655 C CA . SER A 1 85 ? 8.573 5.565 13.630 1.00 78.00 85 SER A CA 1
ATOM 656 C C . SER A 1 85 ? 8.899 7.004 13.263 1.00 78.00 85 SER A C 1
ATOM 658 O O . SER A 1 85 ? 8.384 7.540 12.286 1.00 78.00 85 SER A O 1
ATOM 660 N N . PHE A 1 86 ? 9.792 7.612 14.045 1.00 71.88 86 PHE A N 1
ATOM 661 C CA . PHE A 1 86 ? 10.385 8.908 13.743 1.00 71.88 86 PHE A CA 1
ATOM 662 C C . PHE A 1 86 ? 11.895 8.749 13.555 1.00 71.88 86 PHE A C 1
ATOM 664 O O . PHE A 1 86 ? 12.592 8.295 14.466 1.00 71.88 86 PHE A O 1
ATOM 671 N N . GLY A 1 87 ? 12.408 9.117 12.384 1.00 61.94 87 GLY A N 1
ATOM 672 C CA . GLY A 1 87 ? 13.833 9.042 12.066 1.00 61.94 87 GLY A CA 1
ATOM 673 C C . GLY A 1 87 ? 14.205 10.089 11.027 1.00 61.94 87 GLY A C 1
ATOM 674 O O . GLY A 1 87 ? 13.442 10.343 10.117 1.00 61.94 87 GLY A O 1
ATOM 675 N N . GLN A 1 88 ? 15.354 10.754 11.174 1.00 63.38 88 GLN A N 1
ATOM 676 C CA . GLN A 1 88 ? 15.826 11.783 10.224 1.00 63.38 88 GLN A CA 1
ATOM 677 C C . GLN A 1 88 ? 14.815 12.904 9.879 1.00 63.38 88 GLN A C 1
ATOM 679 O O . GLN A 1 88 ? 14.867 13.466 8.786 1.00 63.38 88 GLN A O 1
ATOM 684 N N . GLY A 1 89 ? 13.921 13.253 10.811 1.00 62.03 89 GLY A N 1
ATOM 685 C CA . GLY A 1 89 ? 12.898 14.282 10.593 1.00 62.03 89 GLY A CA 1
ATOM 686 C C . GLY A 1 89 ? 11.660 13.795 9.831 1.00 62.03 89 GLY A C 1
ATOM 687 O O . GLY A 1 89 ? 10.818 14.617 9.490 1.00 62.03 89 GLY A O 1
ATOM 688 N N . THR A 1 90 ? 11.521 12.492 9.563 1.00 71.94 90 THR A N 1
ATOM 689 C CA . THR A 1 90 ? 10.325 11.889 8.953 1.00 71.94 90 THR A CA 1
ATOM 690 C C . THR A 1 90 ? 9.535 11.056 9.952 1.00 71.94 90 THR A C 1
ATOM 692 O O . THR A 1 90 ? 10.093 10.269 10.716 1.00 71.94 90 THR A O 1
ATOM 695 N N . PHE A 1 91 ? 8.215 11.226 9.927 1.00 79.06 91 PHE A N 1
ATOM 696 C CA . PHE A 1 91 ? 7.238 10.269 10.422 1.00 79.06 91 PHE A CA 1
ATOM 697 C C . PHE A 1 91 ? 6.993 9.207 9.356 1.00 79.06 91 PHE A C 1
ATOM 699 O O . PHE A 1 91 ? 6.660 9.521 8.215 1.00 79.06 91 PHE A O 1
ATOM 706 N N . GLU A 1 92 ? 7.148 7.945 9.729 1.00 85.25 92 GLU A N 1
ATOM 707 C CA . GLU A 1 92 ? 7.050 6.819 8.808 1.00 85.25 92 GLU A CA 1
ATOM 708 C C . GLU A 1 92 ? 6.088 5.778 9.358 1.00 85.25 92 GLU A C 1
ATOM 710 O O . GLU A 1 92 ? 6.190 5.376 10.516 1.00 85.25 92 GLU A O 1
ATOM 715 N N . ALA A 1 93 ? 5.183 5.315 8.504 1.00 88.12 93 ALA A N 1
ATOM 716 C CA . ALA A 1 93 ? 4.315 4.180 8.749 1.00 88.12 93 ALA A CA 1
ATOM 717 C C . ALA A 1 93 ? 4.708 3.054 7.791 1.00 88.12 93 ALA A C 1
ATOM 719 O O . ALA A 1 93 ? 4.673 3.218 6.571 1.00 88.12 93 ALA A O 1
ATOM 720 N N . THR A 1 94 ? 5.100 1.905 8.337 1.00 89.88 94 THR A N 1
ATOM 721 C CA . THR A 1 94 ? 5.561 0.759 7.541 1.00 89.88 94 THR A CA 1
ATOM 722 C C . THR A 1 94 ? 4.734 -0.481 7.830 1.00 89.88 94 THR A C 1
ATOM 724 O O . THR A 1 94 ? 4.556 -0.837 8.989 1.00 89.88 94 THR A O 1
ATOM 727 N N . VAL A 1 95 ? 4.329 -1.205 6.786 1.00 89.69 95 VAL A N 1
ATOM 728 C CA . VAL A 1 95 ? 3.773 -2.561 6.891 1.00 89.69 95 VAL A CA 1
ATOM 729 C C . VAL A 1 95 ? 4.544 -3.522 5.996 1.00 89.69 95 VAL A C 1
ATOM 731 O O . VAL A 1 95 ? 4.970 -3.174 4.895 1.00 89.69 95 VAL A O 1
ATOM 734 N N . ARG A 1 96 ? 4.735 -4.757 6.462 1.00 88.06 96 ARG A N 1
ATOM 735 C CA . ARG A 1 96 ? 5.369 -5.8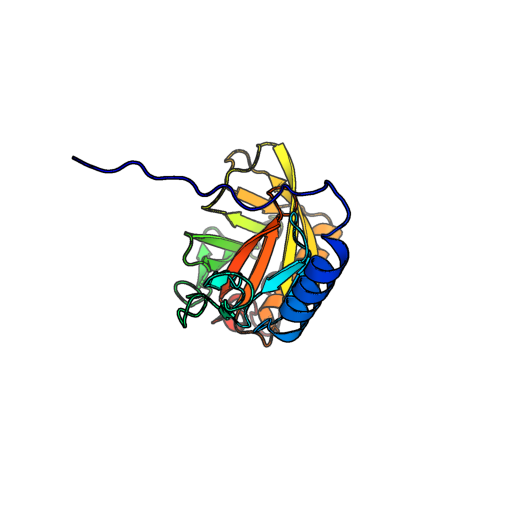38 5.693 1.00 88.06 96 ARG A CA 1
ATOM 736 C C . ARG A 1 96 ? 4.392 -6.993 5.518 1.00 88.06 96 ARG A C 1
ATOM 738 O O . ARG A 1 96 ? 3.628 -7.282 6.433 1.00 88.06 96 ARG A O 1
ATOM 745 N N . ASN A 1 97 ? 4.426 -7.665 4.368 1.00 84.75 97 ASN A N 1
ATOM 746 C CA . ASN A 1 97 ? 3.675 -8.900 4.134 1.00 84.75 97 ASN A CA 1
ATOM 747 C C . ASN A 1 97 ? 4.544 -10.161 4.359 1.00 84.75 97 ASN A C 1
ATOM 749 O O . ASN A 1 97 ? 5.749 -10.063 4.598 1.00 84.75 97 ASN A O 1
ATOM 753 N N . VAL A 1 98 ? 3.938 -11.363 4.342 1.00 73.06 98 VAL A N 1
ATOM 754 C CA . VAL A 1 98 ? 4.675 -12.631 4.602 1.00 73.06 98 VAL A CA 1
ATOM 755 C C . VAL A 1 98 ? 5.651 -12.953 3.490 1.00 73.06 98 VAL A C 1
ATOM 757 O O . VAL A 1 98 ? 6.674 -13.579 3.750 1.00 73.06 98 VAL A O 1
ATOM 760 N N . GLY A 1 99 ? 5.366 -12.479 2.279 1.00 74.81 99 GLY A N 1
ATOM 761 C CA . GLY A 1 99 ? 6.272 -12.589 1.145 1.00 74.81 99 GLY A CA 1
ATOM 762 C C . GLY A 1 99 ? 7.541 -11.748 1.288 1.00 74.81 99 GLY A C 1
ATOM 763 O O . GLY A 1 99 ? 8.457 -11.942 0.502 1.00 74.81 99 GLY A O 1
ATOM 764 N N . GLY A 1 100 ? 7.627 -10.847 2.273 1.00 80.44 100 GLY A N 1
ATOM 765 C CA . GLY A 1 100 ? 8.760 -9.936 2.448 1.00 80.44 100 GLY A CA 1
ATOM 766 C C . GLY A 1 100 ? 8.629 -8.622 1.673 1.00 80.44 100 GLY A C 1
ATOM 767 O O . GLY A 1 100 ? 9.520 -7.775 1.767 1.00 80.44 100 GLY A O 1
ATOM 768 N N . SER A 1 101 ? 7.526 -8.416 0.947 1.00 86.06 101 SER A N 1
ATOM 769 C CA . SER A 1 101 ? 7.183 -7.110 0.385 1.00 86.06 101 SER A CA 1
ATOM 770 C C . SER A 1 101 ? 6.823 -6.134 1.510 1.00 86.06 101 SER A C 1
ATOM 772 O O . SER A 1 101 ? 6.353 -6.536 2.580 1.00 86.06 101 SER A O 1
ATOM 774 N N . SER A 1 102 ? 7.012 -4.839 1.282 1.00 88.44 102 SER A N 1
ATOM 775 C CA . SER A 1 102 ? 6.673 -3.795 2.245 1.00 88.44 102 SER A CA 1
ATOM 776 C C . SER A 1 102 ? 6.089 -2.556 1.589 1.00 88.44 102 SER A C 1
ATOM 778 O O . SER A 1 102 ? 6.486 -2.182 0.487 1.00 88.44 102 SER A O 1
ATOM 780 N N . VAL A 1 103 ? 5.209 -1.889 2.326 1.00 90.31 103 VAL A N 1
ATOM 781 C CA . VAL A 1 103 ? 4.721 -0.542 2.036 1.00 90.31 103 VAL A CA 1
ATOM 782 C C . VAL A 1 103 ? 5.259 0.380 3.116 1.00 90.31 103 VAL A C 1
ATOM 784 O O . VAL A 1 103 ? 5.140 0.066 4.300 1.00 90.31 103 VAL A O 1
ATOM 787 N N . VAL A 1 104 ? 5.848 1.499 2.713 1.00 89.88 104 VAL A N 1
ATOM 788 C CA . VAL A 1 104 ? 6.303 2.565 3.607 1.00 89.88 104 VAL A CA 1
ATOM 789 C C . VAL A 1 104 ? 5.634 3.855 3.167 1.00 89.88 104 VAL A C 1
ATOM 791 O O . VAL A 1 104 ? 5.729 4.231 2.002 1.00 89.88 104 VAL A O 1
ATOM 794 N N . ILE A 1 105 ? 4.960 4.526 4.088 1.00 89.06 105 ILE A N 1
ATOM 795 C CA . ILE A 1 105 ? 4.365 5.842 3.882 1.00 89.06 105 ILE A CA 1
ATOM 796 C C . ILE A 1 105 ? 5.112 6.801 4.790 1.00 89.06 105 ILE A C 1
ATOM 798 O O . ILE A 1 105 ? 5.150 6.590 6.000 1.00 89.06 105 ILE A O 1
ATOM 802 N N . ALA A 1 106 ? 5.733 7.819 4.212 1.00 85.25 106 ALA A N 1
ATOM 803 C CA . ALA A 1 106 ? 6.542 8.773 4.948 1.00 85.25 106 ALA A CA 1
ATOM 804 C C . ALA A 1 106 ? 5.994 10.187 4.774 1.00 85.25 106 ALA A C 1
ATOM 806 O O . ALA A 1 106 ? 5.656 10.607 3.670 1.00 85.25 106 ALA A O 1
ATOM 807 N N . CYS A 1 107 ? 5.955 10.929 5.869 1.00 78.44 107 CYS A N 1
ATOM 808 C CA . CYS A 1 107 ? 5.730 12.361 5.900 1.00 78.44 107 CYS A CA 1
ATOM 809 C C . CYS A 1 107 ? 6.886 12.991 6.662 1.00 78.44 107 CYS A C 1
ATOM 811 O O . CYS A 1 107 ? 7.235 12.557 7.756 1.00 78.44 107 CYS A O 1
ATOM 813 N N . VAL A 1 108 ? 7.506 14.007 6.093 1.00 67.00 108 VAL A N 1
ATOM 814 C CA . VAL A 1 108 ? 8.459 14.834 6.834 1.00 67.00 108 VAL A CA 1
ATOM 815 C C . VAL A 1 108 ? 7.733 15.698 7.848 1.00 67.00 108 VAL A C 1
ATOM 817 O O . VAL A 1 108 ? 6.613 16.144 7.613 1.00 67.00 108 VAL A O 1
ATOM 820 N N . ASP A 1 109 ? 8.387 15.971 8.972 1.00 60.19 109 ASP A N 1
ATOM 821 C CA . ASP A 1 109 ? 7.923 17.027 9.849 1.00 60.19 109 ASP A CA 1
ATOM 822 C C . ASP A 1 109 ? 7.828 18.358 9.080 1.00 60.19 109 ASP A C 1
ATOM 824 O O . ASP A 1 109 ? 8.548 18.627 8.118 1.00 60.19 109 ASP A O 1
ATOM 828 N N . ARG A 1 110 ? 6.943 19.240 9.537 1.00 53.66 110 ARG A N 1
ATOM 829 C CA . ARG A 1 110 ? 6.757 20.602 9.004 1.00 53.66 110 ARG A CA 1
ATOM 830 C C . ARG A 1 110 ? 8.027 21.474 8.957 1.00 53.66 110 ARG A C 1
ATOM 832 O O . ARG A 1 110 ? 7.947 22.630 8.549 1.00 53.66 110 ARG A O 1
ATOM 839 N N . PHE A 1 111 ? 9.170 20.981 9.437 1.00 53.59 111 PHE A N 1
ATOM 840 C CA . PHE A 1 111 ? 10.448 21.686 9.466 1.00 53.59 111 PHE A CA 1
ATOM 841 C C . PHE A 1 111 ? 11.394 21.250 8.340 1.00 53.59 111 PHE A C 1
ATOM 843 O O . PHE A 1 111 ? 12.462 21.844 8.179 1.00 53.59 111 PHE A O 1
ATOM 850 N N . THR A 1 112 ? 11.010 20.261 7.532 1.00 57.25 112 THR A N 1
ATOM 851 C CA . THR A 1 112 ? 11.803 19.766 6.408 1.00 57.25 112 THR A CA 1
ATOM 852 C C . THR A 1 112 ? 11.012 19.846 5.093 1.00 57.25 112 THR A C 1
ATOM 854 O O . THR A 1 112 ? 9.877 19.404 4.992 1.00 57.25 112 THR A O 1
ATOM 857 N N . ASN A 1 113 ? 11.619 20.421 4.046 1.00 58.56 113 ASN A N 1
ATOM 858 C CA . ASN A 1 113 ? 10.989 20.670 2.732 1.00 58.56 113 ASN A CA 1
ATOM 859 C C . ASN A 1 113 ? 10.821 19.407 1.853 1.00 58.56 113 ASN A C 1
ATOM 861 O O . ASN A 1 113 ? 10.866 19.514 0.626 1.00 58.56 113 ASN A O 1
ATOM 865 N N . LYS A 1 114 ? 10.715 18.202 2.422 1.00 65.44 114 LYS A N 1
ATOM 866 C CA . LYS A 1 114 ? 10.502 17.001 1.590 1.00 65.44 114 LYS A CA 1
ATOM 867 C C . LYS A 1 114 ? 9.009 16.811 1.294 1.00 65.44 114 LYS A C 1
ATOM 869 O O . LYS A 1 114 ? 8.153 17.295 2.027 1.00 65.44 114 LYS A O 1
ATOM 874 N N . ALA A 1 115 ? 8.687 16.137 0.198 1.00 74.31 115 ALA A N 1
ATOM 875 C CA . ALA A 1 115 ? 7.307 15.768 -0.081 1.00 74.31 115 ALA A CA 1
ATOM 876 C C . ALA A 1 115 ? 6.924 14.523 0.744 1.00 74.31 115 ALA A C 1
ATOM 878 O O . ALA A 1 115 ? 7.798 13.715 1.083 1.00 74.31 115 ALA A O 1
ATOM 879 N N . PRO A 1 116 ? 5.637 14.344 1.090 1.00 79.69 116 PRO A N 1
ATOM 880 C CA . PRO A 1 116 ? 5.166 13.046 1.542 1.00 79.69 116 PRO A CA 1
ATOM 881 C C . PRO A 1 116 ? 5.420 12.007 0.452 1.00 79.69 116 PRO A C 1
ATOM 883 O O . PRO A 1 116 ? 5.316 12.307 -0.739 1.00 79.69 116 PRO A O 1
ATOM 886 N N . SER A 1 117 ? 5.737 10.784 0.863 1.00 85.12 117 SER A N 1
ATOM 887 C CA . SER A 1 117 ? 6.086 9.729 -0.074 1.00 85.12 117 SER A CA 1
ATOM 888 C C . SER A 1 117 ? 5.484 8.377 0.256 1.00 85.12 117 SER A C 1
ATOM 890 O O . SER A 1 117 ? 5.175 8.051 1.402 1.00 85.12 117 SER A O 1
ATOM 892 N N . LEU A 1 118 ? 5.327 7.579 -0.794 1.00 88.44 118 LEU A N 1
ATOM 893 C CA . LEU A 1 118 ? 4.905 6.187 -0.734 1.00 88.44 118 LEU A CA 1
ATOM 894 C C . LEU A 1 118 ? 5.975 5.339 -1.397 1.00 88.44 118 LEU A C 1
ATOM 896 O O . LEU A 1 118 ? 6.236 5.497 -2.587 1.00 88.44 118 LEU A O 1
ATOM 900 N N . THR A 1 119 ? 6.554 4.425 -0.630 1.00 88.25 119 THR A N 1
ATOM 901 C CA . THR A 1 119 ? 7.567 3.493 -1.098 1.00 88.25 119 THR A CA 1
ATOM 902 C C . THR A 1 119 ? 7.041 2.063 -1.058 1.00 88.25 119 THR A C 1
ATOM 904 O O . THR A 1 119 ? 6.636 1.569 -0.006 1.00 88.25 119 THR A O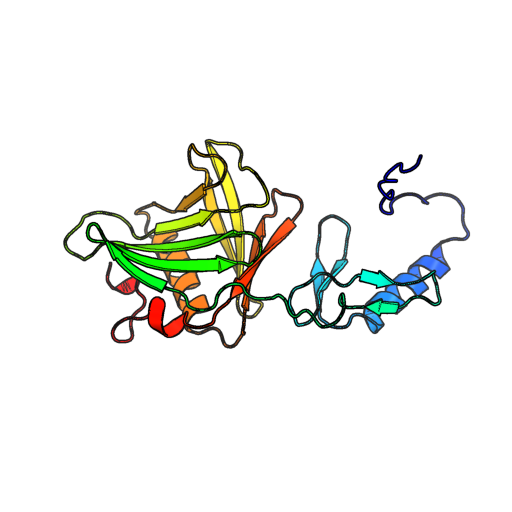 1
ATOM 907 N N . LEU A 1 120 ? 7.074 1.375 -2.198 1.00 88.38 120 LEU A N 1
ATOM 908 C CA . LEU A 1 120 ? 6.733 -0.040 -2.315 1.00 88.38 120 LEU A CA 1
ATOM 909 C C . LEU A 1 120 ? 7.988 -0.847 -2.585 1.00 88.38 120 LEU A C 1
ATOM 911 O O . LEU A 1 120 ? 8.690 -0.592 -3.560 1.00 88.38 120 LEU A O 1
ATOM 915 N N . HIS A 1 121 ? 8.232 -1.845 -1.748 1.00 86.44 121 HIS A N 1
ATOM 916 C CA . HIS A 1 121 ? 9.243 -2.860 -1.978 1.00 86.44 121 HIS A CA 1
ATOM 917 C C . HIS A 1 121 ? 8.540 -4.181 -2.265 1.00 86.44 121 HIS A C 1
ATOM 919 O O . HIS A 1 121 ? 7.859 -4.690 -1.378 1.00 86.44 121 HIS A O 1
ATOM 925 N N . SER A 1 122 ? 8.685 -4.743 -3.466 1.00 79.06 122 SER A N 1
ATOM 926 C CA . SER A 1 122 ? 8.181 -6.097 -3.735 1.00 79.06 122 SER A CA 1
ATOM 927 C C . SER A 1 122 ? 9.325 -7.098 -3.701 1.00 79.06 122 SER A C 1
ATOM 929 O O . SER A 1 122 ? 10.335 -6.909 -4.368 1.00 79.06 122 SER A O 1
ATOM 931 N N . TRP A 1 123 ? 9.177 -8.174 -2.929 1.00 72.94 123 TRP A N 1
ATOM 932 C CA . TRP A 1 123 ? 10.190 -9.235 -2.867 1.00 72.94 123 TRP A CA 1
ATOM 933 C C . TRP A 1 123 ? 10.114 -10.192 -4.066 1.00 72.94 123 TRP A C 1
ATOM 935 O O . TRP A 1 123 ? 11.078 -10.876 -4.405 1.00 72.94 123 TRP A O 1
ATOM 945 N N . ASN A 1 124 ? 8.950 -10.251 -4.713 1.00 66.56 124 ASN A N 1
ATOM 946 C CA . ASN A 1 124 ? 8.610 -11.311 -5.658 1.00 66.56 124 ASN A CA 1
ATOM 947 C C . ASN A 1 124 ? 9.038 -11.020 -7.099 1.00 66.56 124 ASN A C 1
ATOM 949 O O . ASN A 1 124 ? 9.029 -11.931 -7.929 1.00 66.56 124 ASN A O 1
ATOM 953 N N . PHE A 1 125 ? 9.377 -9.774 -7.428 1.00 72.12 125 PHE A N 1
ATOM 954 C CA . PHE A 1 125 ? 9.771 -9.402 -8.781 1.00 72.12 125 PHE A CA 1
ATOM 955 C C . PHE A 1 125 ? 10.577 -8.103 -8.813 1.00 72.12 125 PHE A C 1
ATOM 957 O O . PHE A 1 125 ? 10.548 -7.298 -7.885 1.00 72.12 125 PHE A O 1
ATOM 964 N N . GLN A 1 126 ? 11.303 -7.927 -9.916 1.00 72.25 126 GLN A N 1
ATOM 965 C CA . GLN A 1 126 ? 12.112 -6.749 -10.190 1.00 72.25 126 GLN A CA 1
ATOM 966 C C . GLN A 1 126 ? 11.430 -5.851 -11.227 1.00 72.25 126 GLN A C 1
ATOM 968 O O . GLN A 1 126 ? 11.048 -6.288 -12.313 1.00 72.25 126 GLN A O 1
ATOM 973 N N . TRP A 1 127 ? 11.344 -4.576 -10.893 1.00 71.62 127 TRP A N 1
ATOM 974 C CA . TRP A 1 127 ? 11.041 -3.457 -11.760 1.00 71.62 127 TRP A CA 1
ATOM 975 C C . TRP A 1 127 ? 12.191 -3.167 -12.719 1.00 71.62 127 TRP A C 1
ATOM 977 O O . TRP A 1 127 ? 13.373 -3.204 -12.362 1.00 71.62 127 TRP A O 1
ATOM 987 N N . ARG A 1 128 ? 11.841 -2.780 -13.944 1.00 69.88 128 ARG A N 1
ATOM 988 C CA . ARG A 1 128 ? 12.800 -2.168 -14.862 1.00 69.88 128 ARG A CA 1
ATOM 989 C C . ARG A 1 128 ? 13.055 -0.741 -14.400 1.00 69.88 128 ARG A C 1
ATOM 991 O O . ARG A 1 128 ? 12.119 0.045 -14.316 1.00 69.88 128 ARG A O 1
ATOM 998 N N . ALA A 1 129 ? 14.312 -0.416 -14.112 1.00 68.75 129 ALA A N 1
ATOM 999 C CA . ALA A 1 129 ? 14.691 0.925 -13.684 1.00 68.75 129 ALA A CA 1
ATOM 1000 C C . ALA A 1 129 ? 14.244 1.989 -14.705 1.00 68.75 129 ALA A C 1
ATOM 1002 O O . ALA A 1 129 ? 14.342 1.771 -15.915 1.00 68.75 129 ALA A O 1
ATOM 1003 N N . ARG A 1 130 ? 13.839 3.163 -14.204 1.00 69.06 130 ARG A N 1
ATOM 1004 C CA . ARG A 1 130 ? 13.459 4.349 -14.998 1.00 69.06 130 ARG A CA 1
ATOM 1005 C C . ARG A 1 130 ? 12.208 4.174 -15.872 1.00 69.06 130 ARG A C 1
ATOM 1007 O O . ARG A 1 130 ? 12.063 4.862 -16.878 1.00 69.06 130 ARG A O 1
ATOM 1014 N N . GLN A 1 131 ? 11.310 3.270 -15.498 1.00 74.38 131 GLN A N 1
ATOM 1015 C CA . GLN A 1 131 ? 9.954 3.179 -16.043 1.00 74.38 131 GLN A CA 1
ATOM 1016 C C . GLN A 1 131 ? 8.911 3.683 -15.041 1.00 74.38 131 GLN A C 1
ATOM 1018 O O . GLN A 1 131 ? 9.152 3.673 -13.835 1.00 74.38 131 GLN A O 1
ATOM 1023 N N . GLU A 1 132 ? 7.750 4.103 -15.532 1.00 78.31 132 GLU A N 1
ATOM 1024 C CA . GLU A 1 132 ? 6.569 4.288 -14.689 1.00 78.31 132 GLU A CA 1
ATOM 1025 C C . GLU A 1 132 ? 5.850 2.950 -14.512 1.00 78.31 132 GLU A C 1
ATOM 1027 O O . GLU A 1 132 ? 5.510 2.271 -15.487 1.00 78.31 132 GLU A O 1
ATOM 1032 N N . ALA A 1 133 ? 5.610 2.588 -13.257 1.00 79.62 133 ALA A N 1
ATOM 1033 C CA . ALA A 1 133 ? 4.816 1.435 -12.886 1.00 79.62 133 ALA A CA 1
ATOM 1034 C C . ALA A 1 133 ? 3.383 1.868 -12.583 1.00 79.62 133 ALA A C 1
ATOM 1036 O O . ALA A 1 133 ? 3.155 2.697 -11.702 1.00 79.62 133 ALA A O 1
ATOM 1037 N N . ALA A 1 134 ? 2.412 1.279 -13.281 1.00 85.56 134 ALA A N 1
ATOM 1038 C CA . ALA A 1 134 ? 1.018 1.366 -12.865 1.00 85.56 134 ALA A CA 1
ATOM 1039 C C . ALA A 1 134 ? 0.799 0.426 -11.673 1.00 85.56 134 ALA A C 1
ATOM 1041 O O . ALA A 1 134 ? 1.120 -0.762 -11.755 1.00 85.56 134 ALA A O 1
ATOM 1042 N N . VAL A 1 135 ? 0.251 0.956 -10.584 1.00 88.69 135 VAL A N 1
ATOM 1043 C CA . VAL A 1 135 ? -0.030 0.213 -9.355 1.00 88.69 135 VAL A CA 1
ATOM 1044 C C . VAL A 1 135 ? -1.466 0.467 -8.931 1.00 88.69 135 VAL A C 1
ATOM 1046 O O . VAL A 1 135 ? -1.930 1.60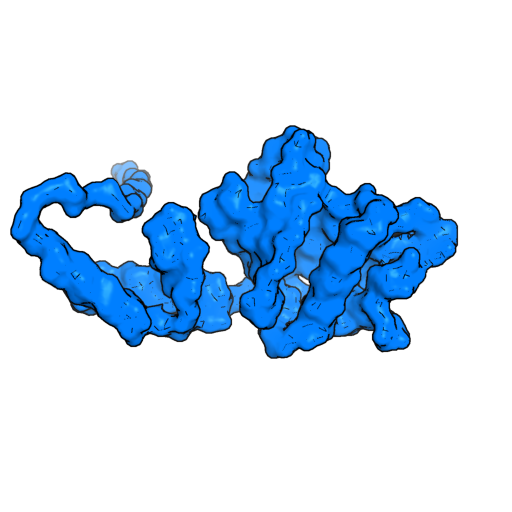6 -8.930 1.00 88.69 135 VAL A O 1
ATOM 1049 N N . ASN A 1 136 ? -2.159 -0.599 -8.549 1.00 89.25 136 ASN A N 1
ATOM 1050 C CA . ASN A 1 136 ? -3.541 -0.555 -8.100 1.00 89.25 136 ASN A CA 1
ATOM 1051 C C . ASN A 1 136 ? -3.614 -0.963 -6.628 1.00 89.25 136 ASN A C 1
ATOM 1053 O O . ASN A 1 136 ? -3.410 -2.129 -6.306 1.00 89.25 136 ASN A O 1
ATOM 1057 N N . PHE A 1 137 ? -3.952 -0.033 -5.740 1.00 91.44 137 PHE A N 1
ATOM 1058 C CA . PHE A 1 137 ? -4.337 -0.366 -4.369 1.00 91.44 137 PHE A CA 1
ATOM 1059 C C . PHE A 1 137 ? -5.805 -0.771 -4.363 1.00 91.44 137 PHE A C 1
ATOM 1061 O O . PHE A 1 137 ? -6.647 -0.047 -4.887 1.00 91.44 137 PHE A O 1
ATOM 1068 N N . ILE A 1 138 ? -6.113 -1.924 -3.787 1.00 90.81 138 ILE A N 1
ATOM 1069 C CA . ILE A 1 138 ? -7.467 -2.451 -3.647 1.00 90.81 138 ILE A CA 1
ATOM 1070 C C . ILE A 1 138 ? -7.780 -2.461 -2.152 1.00 90.81 138 ILE A C 1
ATOM 1072 O O . ILE A 1 138 ? -7.226 -3.273 -1.407 1.00 90.81 138 ILE A O 1
ATOM 1076 N N . ILE A 1 139 ? -8.628 -1.526 -1.728 1.00 90.69 139 ILE A N 1
ATOM 1077 C CA . ILE A 1 139 ? -9.001 -1.274 -0.331 1.00 90.69 139 ILE A CA 1
ATOM 1078 C C . ILE A 1 139 ? -10.526 -1.209 -0.289 1.00 90.69 139 ILE A C 1
ATOM 1080 O O . ILE A 1 139 ? -11.101 -0.441 -1.058 1.00 90.69 139 ILE A O 1
ATOM 1084 N N . ASP A 1 140 ? -11.173 -2.020 0.549 1.00 87.94 140 ASP A N 1
ATOM 1085 C CA . ASP A 1 140 ? -12.643 -2.117 0.637 1.00 87.94 140 ASP A CA 1
ATOM 1086 C C . ASP A 1 140 ? -13.303 -2.227 -0.750 1.00 87.94 140 ASP A C 1
ATOM 1088 O O . ASP A 1 140 ? -14.207 -1.472 -1.107 1.00 87.94 140 ASP A O 1
ATOM 1092 N N . ASP A 1 141 ? -12.760 -3.106 -1.596 1.00 82.00 141 ASP A N 1
ATOM 1093 C CA . ASP A 1 141 ? -13.181 -3.335 -2.988 1.00 82.00 141 ASP A CA 1
ATOM 1094 C C . ASP A 1 141 ? -13.057 -2.139 -3.945 1.00 82.00 141 ASP A C 1
ATOM 1096 O O . ASP A 1 141 ? -13.344 -2.254 -5.139 1.00 82.00 141 ASP A O 1
ATOM 1100 N N . THR A 1 142 ? -12.541 -1.013 -3.462 1.00 87.88 142 THR A N 1
ATOM 1101 C CA . THR A 1 142 ? -12.272 0.180 -4.256 1.00 87.88 142 THR A CA 1
ATOM 1102 C C . THR A 1 142 ? -10.843 0.145 -4.781 1.00 87.88 142 THR A C 1
ATOM 1104 O O . THR A 1 142 ? -9.889 -0.109 -4.043 1.00 87.88 142 THR A O 1
ATOM 1107 N N . ARG A 1 143 ? -10.686 0.414 -6.082 1.00 91.12 143 ARG A N 1
ATOM 1108 C CA . ARG A 1 143 ? -9.384 0.456 -6.753 1.00 91.12 143 ARG A CA 1
ATOM 1109 C C . ARG A 1 143 ? -8.864 1.892 -6.843 1.00 91.12 143 ARG A C 1
ATOM 1111 O O . ARG A 1 143 ? -9.490 2.738 -7.477 1.00 91.12 143 ARG A O 1
ATOM 1118 N N . TYR A 1 144 ? -7.682 2.129 -6.284 1.00 91.81 144 TYR A N 1
ATOM 1119 C CA . TYR A 1 144 ? -6.928 3.378 -6.374 1.00 91.81 144 TYR A CA 1
ATOM 1120 C C . TYR A 1 144 ? -5.701 3.159 -7.259 1.00 91.81 144 TYR A C 1
ATOM 1122 O O . TYR A 1 144 ? -4.747 2.484 -6.869 1.00 91.81 144 TYR A O 1
ATOM 1130 N N . SER A 1 145 ? -5.746 3.703 -8.472 1.00 90.31 145 SER A N 1
ATOM 1131 C CA . SER A 1 145 ? -4.681 3.557 -9.464 1.00 90.31 145 SER A CA 1
ATOM 1132 C C . SER A 1 145 ? -3.723 4.739 -9.410 1.00 90.31 145 SER A C 1
ATOM 1134 O O . SER A 1 145 ? -4.145 5.881 -9.588 1.00 90.31 145 SER A O 1
ATOM 1136 N N . ILE A 1 146 ? -2.434 4.460 -9.229 1.00 87.88 146 ILE A N 1
ATOM 1137 C CA . ILE A 1 146 ? -1.370 5.465 -9.275 1.00 87.88 146 ILE A CA 1
ATOM 1138 C C . ILE A 1 146 ? -0.239 5.013 -10.196 1.00 87.88 146 ILE A C 1
ATOM 1140 O O . ILE A 1 146 ? 0.047 3.821 -10.323 1.00 87.88 146 ILE A O 1
ATOM 1144 N N . ALA A 1 147 ? 0.401 5.979 -10.849 1.00 85.00 147 ALA A N 1
ATOM 1145 C CA . ALA A 1 147 ? 1.645 5.759 -11.570 1.00 85.00 147 ALA A CA 1
ATOM 1146 C C . ALA A 1 147 ? 2.798 6.131 -10.639 1.00 85.00 147 ALA A C 1
ATOM 1148 O O . ALA A 1 147 ? 2.822 7.239 -10.104 1.00 85.00 147 ALA A O 1
ATOM 1149 N N . ILE A 1 148 ? 3.729 5.204 -10.426 1.00 79.94 148 ILE A N 1
ATOM 1150 C CA . ILE A 1 148 ? 4.886 5.431 -9.564 1.00 79.94 148 ILE A CA 1
ATOM 1151 C C . ILE A 1 148 ? 6.159 5.292 -10.397 1.00 79.94 148 ILE A C 1
ATOM 1153 O O . ILE A 1 148 ? 6.343 4.261 -11.056 1.00 79.94 148 ILE A O 1
ATOM 1157 N N . PRO A 1 149 ? 7.064 6.284 -10.382 1.00 77.31 149 PRO A N 1
ATOM 1158 C CA . PRO A 1 149 ? 8.360 6.123 -11.011 1.00 77.31 149 PRO A CA 1
ATOM 1159 C C . PRO A 1 149 ? 9.152 5.018 -10.299 1.00 77.31 149 PRO A C 1
ATOM 1161 O O . PRO A 1 149 ? 9.231 4.937 -9.071 1.00 77.31 149 PRO A O 1
ATOM 1164 N N . THR A 1 150 ? 9.745 4.132 -11.090 1.00 70.88 150 THR A N 1
ATOM 1165 C CA . THR A 1 150 ? 10.618 3.071 -10.580 1.00 70.88 150 THR A CA 1
ATOM 1166 C C . THR A 1 150 ? 11.962 3.658 -10.160 1.00 70.88 150 THR A C 1
ATOM 1168 O O . THR A 1 150 ? 12.629 4.370 -10.919 1.00 70.88 150 THR A O 1
ATOM 1171 N N . GLY A 1 151 ? 12.386 3.339 -8.937 1.00 64.19 151 GLY A N 1
ATOM 1172 C CA . GLY A 1 151 ? 13.690 3.741 -8.429 1.00 64.19 151 GLY A CA 1
ATOM 1173 C C . GLY A 1 151 ? 14.841 3.036 -9.154 1.00 64.19 151 GLY A C 1
ATOM 1174 O O . GLY A 1 151 ? 14.671 2.022 -9.834 1.00 64.19 151 GLY A O 1
ATOM 1175 N N . ALA A 1 152 ? 16.062 3.536 -8.950 1.00 51.38 152 ALA A N 1
ATOM 1176 C CA . ALA A 1 152 ? 17.278 2.960 -9.534 1.00 51.38 152 ALA A CA 1
ATOM 1177 C C . ALA A 1 152 ? 17.592 1.522 -9.054 1.00 51.38 152 ALA A C 1
ATOM 1179 O O . ALA A 1 152 ? 18.446 0.861 -9.637 1.00 51.38 152 ALA A O 1
ATOM 1180 N N . GLY A 1 153 ? 16.911 1.033 -8.010 1.00 51.19 153 GLY A N 1
ATOM 1181 C CA . GLY A 1 153 ? 17.200 -0.235 -7.332 1.00 51.19 153 GLY A CA 1
ATOM 1182 C C . GLY A 1 153 ? 16.339 -1.435 -7.730 1.00 51.19 153 GLY A C 1
ATOM 1183 O O . GLY A 1 153 ? 16.448 -2.469 -7.082 1.00 51.19 153 GLY A O 1
ATOM 1184 N N . GLY A 1 154 ? 15.467 -1.328 -8.737 1.00 53.84 154 GLY A N 1
ATOM 1185 C CA . GLY A 1 154 ? 14.725 -2.468 -9.296 1.00 53.84 154 GLY A CA 1
ATOM 1186 C C . GLY A 1 154 ? 13.708 -3.147 -8.367 1.00 53.84 154 GLY A C 1
ATOM 1187 O O . GLY A 1 154 ? 12.878 -3.888 -8.851 1.00 53.84 154 GLY A O 1
ATOM 1188 N N . PHE A 1 155 ? 13.690 -2.894 -7.062 1.00 52.91 155 PHE A N 1
ATOM 1189 C CA . PHE A 1 155 ? 12.682 -3.449 -6.145 1.00 52.91 155 PHE A CA 1
ATOM 1190 C C . PHE A 1 155 ? 11.782 -2.380 -5.527 1.00 52.91 155 PHE A C 1
ATOM 1192 O O . PHE A 1 155 ? 10.777 -2.712 -4.908 1.00 52.91 155 PHE A O 1
ATOM 1199 N N . THR A 1 156 ? 12.126 -1.108 -5.733 1.00 60.53 156 THR A N 1
ATOM 1200 C CA . THR A 1 156 ? 11.526 0.037 -5.052 1.00 60.53 156 THR A CA 1
ATOM 1201 C C . THR A 1 156 ? 10.753 0.917 -6.031 1.00 60.53 156 THR A C 1
ATOM 1203 O O . THR A 1 156 ? 11.330 1.427 -6.994 1.00 60.53 156 THR A O 1
ATOM 1206 N N . LEU A 1 157 ? 9.472 1.143 -5.754 1.00 56.00 157 LEU A N 1
ATOM 1207 C CA . LEU A 1 157 ? 8.686 2.230 -6.340 1.00 56.00 157 LEU A CA 1
ATOM 1208 C C . LEU A 1 157 ? 8.565 3.340 -5.308 1.00 56.00 157 LEU A C 1
ATOM 1210 O O . LEU A 1 157 ? 8.223 3.025 -4.175 1.00 56.00 157 LEU A O 1
ATOM 1214 N N . ALA A 1 158 ? 8.825 4.592 -5.674 1.00 67.00 158 ALA A N 1
ATOM 1215 C CA . ALA A 1 158 ? 8.683 5.721 -4.760 1.00 67.00 158 ALA A CA 1
ATOM 1216 C C . ALA A 1 158 ? 7.888 6.848 -5.421 1.00 67.00 158 ALA A C 1
ATOM 1218 O O . ALA A 1 158 ? 8.264 7.329 -6.488 1.00 67.00 158 ALA A O 1
ATOM 1219 N N . LEU A 1 159 ? 6.793 7.268 -4.792 1.00 70.44 159 LEU A N 1
ATOM 1220 C CA . LEU A 1 159 ? 6.104 8.504 -5.146 1.00 70.44 159 LEU A CA 1
ATOM 1221 C C . LEU A 1 159 ? 6.688 9.619 -4.277 1.00 70.44 159 LEU A C 1
ATOM 1223 O O . LEU A 1 159 ? 6.271 9.757 -3.139 1.00 70.44 159 LEU A O 1
ATOM 1227 N N . ASP A 1 160 ? 7.669 10.357 -4.791 1.00 71.88 160 ASP A N 1
ATOM 1228 C CA . ASP A 1 160 ? 8.278 11.538 -4.151 1.00 71.88 160 ASP A CA 1
ATOM 1229 C C . ASP A 1 160 ? 8.077 12.746 -5.079 1.00 71.88 160 ASP A C 1
ATOM 1231 O O . ASP A 1 160 ? 9.013 13.291 -5.665 1.00 71.88 160 ASP A O 1
ATOM 1235 N N . ASP A 1 161 ? 6.805 13.057 -5.339 1.00 71.25 161 ASP A N 1
ATOM 1236 C CA . ASP A 1 161 ? 6.383 14.111 -6.259 1.00 71.25 161 ASP A CA 1
ATOM 1237 C C . ASP A 1 161 ? 5.633 15.201 -5.478 1.00 71.25 161 ASP A C 1
ATOM 1239 O O . ASP A 1 161 ? 4.580 14.920 -4.897 1.00 71.25 161 ASP A O 1
ATOM 1243 N N . PRO A 1 162 ? 6.128 16.455 -5.468 1.00 70.88 162 PRO A N 1
ATOM 1244 C CA . PRO A 1 162 ? 5.445 17.566 -4.816 1.00 70.88 162 PRO A CA 1
ATOM 1245 C C . PRO A 1 162 ? 4.186 18.032 -5.568 1.00 70.88 162 PRO A C 1
ATOM 1247 O O . PRO A 1 162 ? 3.555 19.004 -5.145 1.00 70.88 162 PRO A O 1
ATOM 1250 N N . SER A 1 163 ? 3.813 17.410 -6.695 1.00 79.69 163 SER A N 1
ATOM 1251 C CA . SER A 1 163 ? 2.629 17.810 -7.447 1.00 79.69 163 SER A CA 1
ATOM 1252 C C . SER A 1 163 ? 1.348 17.696 -6.600 1.00 79.69 163 SER A C 1
ATOM 1254 O O . SER A 1 163 ? 1.157 16.722 -5.862 1.00 79.69 163 SER A O 1
ATOM 1256 N N . PRO A 1 164 ? 0.399 18.647 -6.738 1.00 80.69 164 PRO A N 1
ATOM 1257 C CA . PRO A 1 164 ? -0.876 18.586 -6.020 1.00 80.69 164 PRO A CA 1
ATOM 1258 C C . PRO A 1 164 ? -1.656 17.290 -6.275 1.00 80.69 164 PRO A C 1
ATOM 1260 O O . PRO A 1 164 ? -2.392 16.822 -5.408 1.00 80.69 164 PRO A O 1
ATOM 1263 N N . LYS A 1 165 ? -1.488 16.696 -7.465 1.00 84.06 165 LYS A N 1
ATOM 1264 C CA . LYS A 1 165 ? -2.134 15.436 -7.831 1.00 84.06 165 LYS A CA 1
ATOM 1265 C C . LYS A 1 165 ? -1.548 14.257 -7.058 1.00 84.06 165 LYS A C 1
ATOM 1267 O O . LYS A 1 165 ? -2.316 13.539 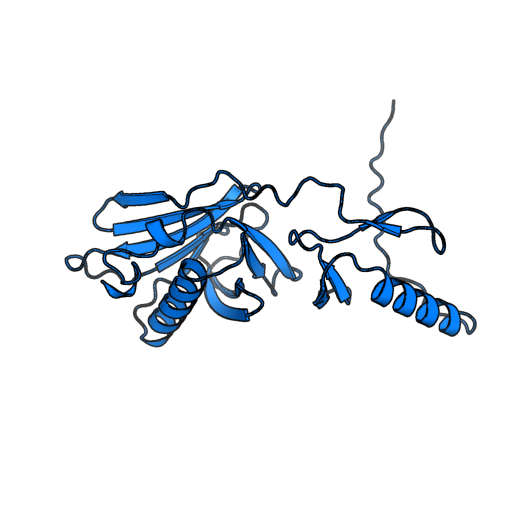-6.428 1.00 84.06 165 LYS A O 1
ATOM 1272 N N . ALA A 1 166 ? -0.225 14.076 -7.083 1.00 81.12 166 ALA A N 1
ATOM 1273 C CA . ALA A 1 166 ? 0.439 12.981 -6.375 1.00 81.12 166 ALA A CA 1
ATOM 1274 C C . ALA A 1 166 ? 0.115 13.007 -4.878 1.00 81.12 166 ALA A C 1
ATOM 1276 O O . ALA A 1 166 ? -0.242 11.985 -4.293 1.00 81.12 166 ALA A O 1
ATOM 1277 N N . ARG A 1 167 ? 0.136 14.207 -4.290 1.00 80.31 167 ARG A N 1
ATOM 1278 C CA . ARG A 1 167 ? -0.262 14.425 -2.903 1.00 80.31 167 ARG A CA 1
ATOM 1279 C C . ARG A 1 167 ? -1.723 14.050 -2.643 1.00 80.31 167 ARG A C 1
ATOM 1281 O O . ARG A 1 167 ? -1.995 13.302 -1.711 1.00 80.31 167 ARG A O 1
ATOM 1288 N N . SER A 1 168 ? -2.653 14.506 -3.485 1.00 85.19 168 SER A N 1
ATOM 1289 C CA . SER A 1 168 ? -4.076 14.163 -3.349 1.00 85.19 168 SER A CA 1
ATOM 1290 C C . SER A 1 168 ? -4.333 12.658 -3.474 1.00 85.19 168 SER A C 1
ATOM 1292 O O . SER A 1 168 ? -5.140 12.105 -2.729 1.00 85.19 168 SER A O 1
ATOM 1294 N N . ASP A 1 169 ? -3.660 11.981 -4.403 1.00 87.19 169 ASP A N 1
ATOM 1295 C CA . ASP A 1 169 ? -3.816 10.539 -4.596 1.00 87.19 169 ASP A CA 1
ATOM 1296 C C . ASP A 1 169 ? -3.240 9.749 -3.410 1.00 87.19 169 ASP A C 1
ATOM 1298 O O . ASP A 1 169 ? -3.872 8.800 -2.940 1.00 87.19 169 ASP A O 1
ATOM 1302 N N . LEU A 1 170 ? -2.109 10.193 -2.851 1.00 87.88 170 LEU A N 1
ATOM 1303 C CA . LEU A 1 170 ? -1.542 9.624 -1.630 1.00 87.88 170 LEU A CA 1
ATOM 1304 C C . LEU A 1 170 ? -2.462 9.823 -0.416 1.00 87.88 170 LEU A C 1
ATOM 1306 O O . LEU A 1 170 ? -2.727 8.867 0.311 1.00 87.88 170 LEU A O 1
ATOM 1310 N N . GLU A 1 171 ? -2.991 11.031 -0.214 1.00 87.19 171 GLU A N 1
ATOM 1311 C CA . GLU A 1 171 ? -3.937 11.328 0.870 1.00 87.19 171 GLU A CA 1
ATOM 1312 C C . GLU A 1 171 ? -5.181 10.432 0.795 1.00 87.19 171 GLU A C 1
ATOM 1314 O O . GLU A 1 171 ? -5.600 9.886 1.816 1.00 87.19 171 GLU A O 1
ATOM 1319 N N . LYS A 1 172 ? -5.740 10.216 -0.405 1.00 90.81 172 LYS A N 1
ATOM 1320 C CA . LYS A 1 172 ? -6.887 9.311 -0.605 1.00 90.81 172 LYS A CA 1
ATOM 1321 C C . LYS A 1 172 ? -6.564 7.873 -0.214 1.00 90.81 172 LYS A C 1
ATOM 1323 O O . LYS A 1 172 ? -7.374 7.245 0.460 1.00 90.81 172 LYS A O 1
ATOM 1328 N N . ILE A 1 173 ? -5.403 7.358 -0.624 1.00 93.00 173 ILE A N 1
ATOM 1329 C CA . ILE A 1 173 ? -4.975 5.995 -0.285 1.00 93.00 173 ILE A CA 1
ATOM 1330 C C . ILE A 1 173 ? -4.788 5.865 1.228 1.00 93.00 173 ILE A C 1
ATOM 1332 O O . ILE A 1 173 ? -5.301 4.925 1.823 1.00 93.00 173 ILE A O 1
ATOM 1336 N N . VAL A 1 174 ? -4.108 6.819 1.869 1.00 92.12 174 VAL A N 1
ATOM 1337 C CA . VAL A 1 174 ? -3.881 6.796 3.322 1.00 92.12 174 VAL A CA 1
ATOM 1338 C C . VAL A 1 174 ? -5.194 6.872 4.095 1.00 92.12 174 VAL A C 1
ATOM 1340 O O . VAL A 1 174 ? -5.386 6.105 5.036 1.00 92.12 174 VAL A O 1
ATOM 1343 N N . LEU A 1 175 ? -6.120 7.742 3.682 1.00 91.81 175 LEU A N 1
ATOM 1344 C CA . LEU A 1 175 ? -7.458 7.816 4.270 1.00 91.81 175 LEU A CA 1
ATOM 1345 C C . LEU A 1 175 ? -8.227 6.503 4.106 1.00 91.81 175 LEU A C 1
ATOM 1347 O O . LEU A 1 175 ? -8.882 6.073 5.052 1.00 91.81 175 LEU A O 1
ATOM 1351 N N . ALA A 1 176 ? -8.151 5.869 2.935 1.00 93.81 176 ALA A N 1
ATOM 1352 C CA . ALA A 1 176 ? -8.802 4.588 2.691 1.00 93.81 176 ALA A CA 1
ATOM 1353 C C . ALA A 1 176 ? -8.205 3.481 3.571 1.00 93.81 176 ALA A C 1
ATOM 1355 O O . ALA A 1 176 ? -8.949 2.752 4.212 1.00 93.81 176 ALA A O 1
ATOM 1356 N N . LEU A 1 177 ? -6.874 3.394 3.675 1.00 93.69 177 LEU A N 1
ATOM 1357 C CA . LEU A 1 177 ? -6.193 2.420 4.537 1.00 93.69 177 LEU A CA 1
ATOM 1358 C C . LEU A 1 177 ? -6.539 2.620 6.019 1.00 93.69 177 LEU A C 1
ATOM 1360 O O . LEU A 1 177 ? -6.810 1.654 6.723 1.00 93.69 177 LEU A O 1
ATOM 1364 N N . ALA A 1 178 ? -6.537 3.867 6.495 1.00 91.31 178 ALA A N 1
ATOM 1365 C CA . ALA A 1 178 ? -6.786 4.187 7.899 1.00 91.31 178 ALA A CA 1
ATOM 1366 C C . ALA A 1 178 ? -8.240 3.945 8.339 1.00 91.31 178 ALA A C 1
ATOM 1368 O O . ALA A 1 178 ? -8.478 3.671 9.516 1.00 91.31 178 ALA A O 1
ATOM 1369 N N . ASN A 1 179 ? -9.198 4.077 7.416 1.00 92.44 179 ASN A N 1
ATOM 1370 C CA . ASN A 1 179 ? -10.633 3.945 7.688 1.00 92.44 179 ASN A CA 1
ATOM 1371 C C . ASN A 1 179 ? -11.239 2.635 7.164 1.00 92.44 179 ASN A C 1
ATOM 1373 O O . ASN A 1 179 ? -12.455 2.459 7.246 1.00 92.44 179 ASN A O 1
ATOM 1377 N N . SER A 1 180 ? -10.417 1.754 6.596 1.00 89.88 180 SER A N 1
ATOM 1378 C CA . SER A 1 180 ? -10.879 0.490 6.037 1.00 89.88 180 SER A CA 1
ATOM 1379 C C . SER A 1 180 ? -11.487 -0.394 7.124 1.00 89.88 180 SER A C 1
ATOM 1381 O O . SER A 1 180 ? -10.976 -0.474 8.244 1.00 89.88 180 SER A O 1
ATOM 1383 N N . ASN A 1 181 ? -12.589 -1.061 6.781 1.00 83.31 181 ASN A N 1
ATOM 1384 C CA . ASN A 1 181 ? -13.235 -2.036 7.666 1.00 83.31 181 ASN A CA 1
ATOM 1385 C C . ASN A 1 181 ? -12.731 -3.467 7.431 1.00 83.31 181 ASN A C 1
ATOM 1387 O O . ASN A 1 181 ? -13.109 -4.386 8.160 1.00 83.31 181 ASN A O 1
ATOM 1391 N N . GLU A 1 182 ? -11.887 -3.661 6.420 1.00 84.25 182 GLU A N 1
ATOM 1392 C CA . GLU A 1 182 ? -11.313 -4.950 6.075 1.00 84.25 182 GLU A CA 1
ATOM 1393 C C . GLU A 1 182 ? -10.082 -5.270 6.929 1.00 84.25 182 GLU A C 1
ATOM 1395 O O . GLU A 1 182 ? -9.356 -4.406 7.420 1.00 84.25 182 GLU A O 1
ATOM 1400 N N . ALA A 1 183 ? -9.793 -6.561 7.087 1.00 83.69 183 ALA A N 1
ATOM 1401 C CA . ALA A 1 183 ? -8.585 -6.998 7.788 1.00 83.69 183 ALA A CA 1
ATOM 1402 C C . ALA A 1 183 ? -7.307 -6.804 6.948 1.00 83.69 183 ALA A C 1
ATOM 1404 O O . ALA A 1 183 ? -6.188 -6.817 7.480 1.00 83.69 183 ALA A O 1
ATOM 1405 N N . THR A 1 184 ? -7.461 -6.671 5.630 1.00 86.19 184 THR A N 1
ATOM 1406 C CA . THR A 1 184 ? -6.365 -6.659 4.661 1.00 86.19 184 THR A CA 1
ATOM 1407 C C . THR A 1 184 ? -6.662 -5.748 3.482 1.00 86.19 184 THR A C 1
ATOM 1409 O O . THR A 1 184 ? -7.815 -5.581 3.103 1.00 86.19 184 THR A O 1
ATOM 1412 N N . PHE A 1 185 ? -5.606 -5.271 2.831 1.00 88.56 185 PHE A N 1
ATOM 1413 C CA . PHE A 1 185 ? -5.683 -4.647 1.512 1.00 88.56 185 PHE A CA 1
ATOM 1414 C C . PHE A 1 185 ? -4.751 -5.362 0.533 1.00 88.56 185 PHE A C 1
ATOM 1416 O O . PHE A 1 185 ? -3.834 -6.084 0.939 1.00 88.56 185 PHE A O 1
ATOM 1423 N N . ALA A 1 186 ? -4.975 -5.156 -0.761 1.00 89.00 186 ALA A N 1
ATOM 1424 C CA . ALA A 1 186 ? -4.154 -5.738 -1.812 1.00 89.00 186 ALA A CA 1
ATOM 1425 C C . ALA A 1 186 ? -3.516 -4.659 -2.689 1.00 89.00 186 ALA A C 1
ATOM 1427 O O . ALA A 1 186 ? -4.071 -3.579 -2.881 1.00 89.00 186 ALA A O 1
ATOM 1428 N N . ILE A 1 187 ? -2.348 -4.967 -3.238 1.00 88.69 187 ILE A N 1
ATOM 1429 C CA . ILE A 1 187 ? -1.686 -4.175 -4.267 1.00 88.69 187 ILE A CA 1
ATOM 1430 C C . ILE A 1 187 ? -1.541 -5.052 -5.501 1.00 88.69 187 ILE A C 1
ATOM 1432 O O . ILE A 1 187 ? -0.893 -6.094 -5.453 1.00 88.69 187 ILE A O 1
ATOM 1436 N N . GLU A 1 188 ? -2.148 -4.622 -6.598 1.00 85.00 188 GLU A N 1
ATOM 1437 C CA . GLU A 1 188 ? -2.106 -5.278 -7.899 1.00 85.00 188 GLU A CA 1
ATOM 1438 C C . GLU A 1 188 ? -1.144 -4.530 -8.836 1.00 85.00 188 GLU A C 1
ATOM 1440 O O . GLU A 1 188 ? -1.116 -3.296 -8.886 1.00 85.00 188 GLU A O 1
ATOM 1445 N N . PHE A 1 189 ? -0.367 -5.298 -9.601 1.00 83.94 189 PHE A N 1
ATOM 1446 C CA . PHE A 1 189 ? 0.652 -4.816 -10.530 1.00 83.94 189 PHE A CA 1
ATOM 1447 C C . PHE A 1 189 ? 0.319 -5.257 -11.966 1.00 83.94 189 PHE A C 1
ATOM 1449 O O . PHE A 1 189 ? 0.776 -6.315 -12.413 1.00 83.94 189 PHE A O 1
ATOM 1456 N N . PRO A 1 190 ? -0.463 -4.468 -12.729 1.00 79.50 190 PRO A N 1
ATOM 1457 C CA . PRO A 1 190 ? -0.950 -4.865 -14.054 1.00 79.50 190 PRO A CA 1
ATOM 1458 C C . PRO A 1 190 ? 0.155 -5.209 -15.057 1.00 79.50 190 PRO A C 1
ATOM 1460 O O . PRO A 1 190 ? 0.002 -6.122 -15.862 1.00 79.50 190 PRO A O 1
ATOM 1463 N N . GLN A 1 191 ? 1.292 -4.511 -14.993 1.00 79.81 191 GLN A N 1
ATOM 1464 C CA . GLN A 1 191 ? 2.430 -4.716 -15.901 1.00 79.81 191 GLN A CA 1
ATOM 1465 C C . GLN A 1 191 ? 3.215 -6.013 -15.628 1.00 79.81 191 GLN A C 1
ATOM 1467 O O . GLN A 1 191 ? 4.089 -6.375 -16.414 1.00 79.81 191 GLN A O 1
ATOM 1472 N N . HIS A 1 192 ? 2.915 -6.712 -14.532 1.00 71.56 192 HIS A N 1
ATOM 1473 C CA . HIS A 1 192 ? 3.588 -7.937 -14.109 1.00 71.56 192 HIS A CA 1
ATOM 1474 C C . HIS A 1 192 ? 2.582 -9.079 -13.969 1.00 71.56 192 HIS A C 1
ATOM 1476 O O . HIS A 1 192 ? 2.429 -9.635 -12.886 1.00 71.56 192 HIS A O 1
ATOM 1482 N N . ASP A 1 193 ? 1.872 -9.399 -15.053 1.00 69.56 193 ASP A N 1
ATOM 1483 C CA . ASP A 1 193 ? 0.867 -10.471 -15.102 1.00 69.56 193 ASP A CA 1
ATOM 1484 C C .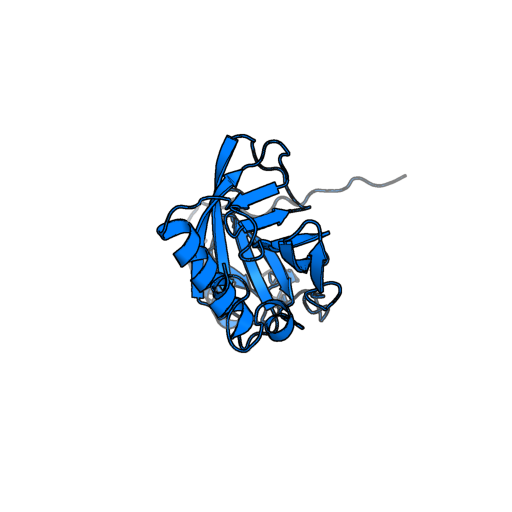 ASP A 1 193 ? -0.197 -10.346 -13.996 1.00 69.56 193 ASP A C 1
ATOM 1486 O O . ASP A 1 193 ? -0.626 -11.344 -13.418 1.00 69.56 193 ASP A O 1
ATOM 1490 N N . TYR A 1 194 ? -0.600 -9.109 -13.674 1.00 67.50 194 TYR A N 1
ATOM 1491 C CA . TYR A 1 194 ? -1.535 -8.798 -12.585 1.00 67.50 194 TYR A CA 1
ATOM 1492 C C . TYR A 1 194 ? -1.156 -9.466 -11.258 1.00 67.50 194 TYR A C 1
ATOM 1494 O O . TYR A 1 194 ? -2.014 -9.971 -10.534 1.00 67.50 194 TYR A O 1
ATOM 1502 N N . ARG A 1 195 ? 0.138 -9.500 -10.924 1.00 76.12 195 ARG A N 1
ATOM 1503 C CA . ARG A 1 195 ? 0.576 -9.985 -9.612 1.00 76.12 195 ARG A CA 1
ATOM 1504 C C . ARG A 1 195 ? -0.063 -9.173 -8.495 1.00 76.12 195 ARG A C 1
ATOM 1506 O O . ARG A 1 195 ? -0.215 -7.960 -8.619 1.00 76.12 195 ARG A O 1
ATOM 1513 N N . ILE A 1 196 ? -0.391 -9.861 -7.405 1.00 80.25 196 ILE A N 1
ATOM 1514 C CA . ILE A 1 196 ? -1.067 -9.289 -6.244 1.00 80.25 196 ILE A CA 1
ATOM 1515 C C . ILE A 1 196 ? -0.237 -9.573 -4.993 1.00 80.25 196 ILE A C 1
ATOM 1517 O O . ILE A 1 196 ? 0.056 -10.731 -4.696 1.00 80.25 196 ILE A O 1
ATOM 1521 N N . ASP A 1 197 ? 0.106 -8.519 -4.256 1.00 83.94 197 ASP A N 1
ATOM 1522 C CA . ASP A 1 197 ? 0.655 -8.603 -2.903 1.00 83.94 197 ASP A CA 1
ATOM 1523 C C . ASP A 1 197 ? -0.432 -8.190 -1.892 1.00 83.94 197 ASP A C 1
ATOM 1525 O O . ASP A 1 197 ? -1.063 -7.146 -2.042 1.00 83.94 197 ASP A O 1
ATOM 1529 N N . VAL A 1 198 ? -0.651 -8.997 -0.848 1.00 85.25 198 VAL A N 1
ATOM 1530 C CA . VAL A 1 198 ? -1.667 -8.748 0.198 1.00 85.25 198 VAL A CA 1
ATOM 1531 C C . VAL A 1 198 ? -0.996 -8.318 1.499 1.00 85.25 198 VAL A C 1
ATOM 1533 O O . VAL A 1 198 ? 0.008 -8.907 1.905 1.00 85.25 198 VAL A O 1
ATOM 1536 N N . PHE A 1 199 ? -1.553 -7.311 2.167 1.00 87.56 199 PHE A N 1
ATOM 1537 C CA . PHE A 1 199 ? -0.994 -6.677 3.360 1.00 87.56 199 PHE A CA 1
ATOM 1538 C C . PHE A 1 199 ? -2.020 -6.593 4.495 1.00 87.56 199 PHE A C 1
ATOM 1540 O O . PHE A 1 199 ? -3.225 -6.532 4.265 1.00 87.56 199 PHE A O 1
ATOM 1547 N N . SER A 1 200 ? -1.522 -6.576 5.734 1.00 86.56 200 SER A N 1
ATOM 1548 C CA . SER A 1 200 ? -2.335 -6.399 6.944 1.00 86.56 200 SER A CA 1
ATOM 1549 C C . SER A 1 200 ? -2.803 -4.953 7.102 1.00 86.56 200 SER A C 1
ATOM 1551 O O . SER A 1 200 ? -2.016 -4.034 6.876 1.00 86.56 200 SER A O 1
ATOM 1553 N N . LEU A 1 201 ? -4.022 -4.749 7.600 1.00 88.25 201 LEU A N 1
ATOM 1554 C CA . LEU A 1 201 ? -4.484 -3.447 8.106 1.00 88.25 201 LEU A CA 1
ATOM 1555 C C . LEU A 1 201 ? -4.420 -3.330 9.637 1.00 88.25 201 LEU A C 1
ATOM 1557 O O . LEU A 1 201 ? -4.720 -2.282 10.198 1.00 88.25 201 LEU A O 1
ATOM 1561 N N . SER A 1 202 ? -3.969 -4.374 10.338 1.00 84.19 202 SER A N 1
ATOM 1562 C CA . SER A 1 202 ? -3.806 -4.348 11.799 1.00 84.19 202 SER A CA 1
ATOM 1563 C C . SER A 1 202 ? -2.850 -3.230 12.238 1.00 84.19 202 SER A C 1
ATOM 1565 O O . SER A 1 202 ? -1.665 -3.274 11.897 1.00 84.19 202 SER A O 1
ATOM 1567 N N . GLY A 1 203 ? -3.349 -2.269 13.020 1.00 82.75 203 GLY A N 1
ATOM 1568 C CA . GLY A 1 203 ? -2.583 -1.110 13.498 1.00 82.75 203 GLY A CA 1
ATOM 1569 C C . GLY A 1 203 ? -2.505 0.061 12.508 1.00 82.75 203 GLY A C 1
ATOM 1570 O O . GLY A 1 203 ? -1.791 1.029 12.760 1.00 82.75 203 GLY A O 1
ATOM 1571 N N . ALA A 1 204 ? -3.175 -0.034 11.350 1.00 88.62 204 ALA A N 1
ATOM 1572 C CA . ALA A 1 204 ? -3.103 0.989 10.309 1.00 88.62 204 ALA A CA 1
ATOM 1573 C C . ALA A 1 204 ? -3.672 2.326 10.787 1.00 88.62 204 ALA A C 1
ATOM 1575 O O . ALA A 1 204 ? -3.076 3.361 10.517 1.00 88.62 204 ALA A O 1
ATOM 1576 N N . ASN A 1 205 ? -4.793 2.315 11.513 1.00 86.31 205 ASN A N 1
ATOM 1577 C CA . ASN A 1 205 ? -5.417 3.538 12.007 1.00 86.31 205 ASN A CA 1
ATOM 1578 C C . ASN A 1 205 ? -4.464 4.303 12.938 1.00 86.31 205 ASN A C 1
ATOM 1580 O O . ASN A 1 205 ? -4.217 5.484 12.726 1.00 86.31 205 ASN A O 1
ATOM 1584 N N . GLU A 1 206 ? -3.844 3.608 13.891 1.00 83.25 206 GLU A N 1
ATOM 1585 C CA . GLU A 1 206 ? -2.922 4.195 14.861 1.00 83.25 206 GLU A CA 1
ATOM 1586 C C . GLU A 1 206 ? -1.629 4.712 14.218 1.00 83.25 206 GLU A C 1
ATOM 1588 O O . GLU A 1 206 ? -1.077 5.715 14.663 1.00 83.25 206 GLU A O 1
ATOM 1593 N N . ALA A 1 207 ? -1.132 4.036 13.178 1.00 86.00 207 ALA A N 1
ATOM 1594 C CA . ALA A 1 207 ? 0.103 4.429 12.502 1.00 86.00 207 ALA A CA 1
ATOM 1595 C C . ALA A 1 207 ? -0.104 5.503 11.425 1.00 86.00 207 ALA A C 1
ATOM 1597 O O . ALA A 1 207 ? 0.808 6.282 11.150 1.00 86.00 207 ALA A O 1
ATOM 1598 N N . LEU A 1 208 ? -1.275 5.529 10.785 1.00 87.88 208 LEU A N 1
ATOM 1599 C CA . LEU A 1 208 ? -1.590 6.433 9.679 1.00 87.88 208 LEU A CA 1
ATOM 1600 C C . LEU A 1 208 ? -2.375 7.669 10.116 1.00 87.88 208 LEU A C 1
ATOM 1602 O O . LEU A 1 208 ? -2.516 8.583 9.302 1.00 87.88 208 LEU A O 1
ATOM 1606 N N . VAL A 1 209 ? -2.858 7.728 11.362 1.00 83.50 209 VAL A N 1
ATOM 1607 C CA . VAL A 1 209 ? -3.616 8.859 11.913 1.00 83.50 209 VAL A CA 1
ATOM 1608 C C . VAL A 1 209 ? -2.959 9.387 13.189 1.00 83.50 209 VAL A C 1
ATOM 1610 O O . VAL A 1 209 ? -2.798 8.668 14.169 1.00 83.50 209 VAL A O 1
ATOM 1613 N N . ILE A 1 210 ? -2.642 10.683 13.214 1.00 75.06 210 ILE A N 1
ATOM 1614 C CA . ILE A 1 210 ? -2.121 11.403 14.381 1.00 75.06 210 ILE A CA 1
ATOM 1615 C C . ILE A 1 210 ? -3.074 12.554 14.694 1.00 75.06 210 ILE A C 1
ATOM 1617 O O . ILE A 1 210 ? -3.392 13.368 13.832 1.00 75.06 210 ILE A O 1
ATOM 1621 N N . GLY A 1 211 ? -3.572 12.632 15.931 1.00 71.81 211 GLY A N 1
ATOM 1622 C CA . GLY A 1 211 ? -4.432 13.747 16.351 1.00 71.81 211 GLY A CA 1
ATOM 1623 C C . GLY A 1 211 ? -5.716 13.908 15.521 1.00 71.81 211 GLY A C 1
ATOM 1624 O O . GLY A 1 211 ? -6.211 15.023 15.377 1.00 71.81 211 GLY A O 1
ATOM 1625 N N . GLY A 1 212 ? -6.240 12.814 14.953 1.00 73.88 212 GLY A N 1
ATOM 1626 C CA . GLY A 1 212 ? -7.440 12.817 14.106 1.00 73.88 212 GLY A CA 1
ATOM 1627 C C . GLY A 1 212 ? -7.207 13.234 12.649 1.00 73.88 212 GLY A C 1
ATOM 1628 O O . GLY A 1 212 ? -8.171 13.367 11.898 1.00 73.88 212 GLY A O 1
ATOM 1629 N N . LYS A 1 213 ? -5.952 13.428 12.236 1.00 78.31 213 LYS A N 1
ATOM 1630 C CA . LYS A 1 213 ? -5.558 13.702 10.851 1.00 78.31 213 LYS A CA 1
ATOM 1631 C C . LYS A 1 213 ? -4.660 12.597 10.330 1.00 78.31 213 LYS A C 1
ATOM 1633 O O . LYS A 1 213 ? -3.978 11.942 11.109 1.00 78.31 213 LYS A O 1
ATOM 1638 N N . THR A 1 214 ? -4.633 12.394 9.018 1.00 81.94 214 THR A N 1
ATOM 1639 C CA . THR A 1 214 ? -3.675 11.451 8.439 1.00 81.94 214 THR A CA 1
ATOM 1640 C C . THR A 1 214 ? -2.252 11.966 8.588 1.00 81.94 214 THR A C 1
ATOM 1642 O O . THR A 1 214 ? -2.027 13.175 8.559 1.00 81.94 214 THR A O 1
ATOM 1645 N N . ILE A 1 215 ? -1.279 11.055 8.642 1.00 76.75 215 ILE A N 1
ATOM 1646 C CA . ILE A 1 215 ? 0.145 11.414 8.638 1.00 76.75 215 ILE A CA 1
ATOM 1647 C C . ILE A 1 215 ? 0.535 12.279 7.435 1.00 76.75 215 ILE A C 1
ATOM 1649 O O . ILE A 1 215 ? 1.525 12.982 7.514 1.00 76.75 215 ILE A O 1
ATOM 1653 N N . VAL A 1 216 ? -0.235 12.255 6.339 1.00 76.38 216 VAL A N 1
ATOM 1654 C CA . VAL A 1 216 ? 0.003 13.074 5.137 1.00 76.38 216 VAL A CA 1
ATOM 1655 C C . VAL A 1 216 ? -0.620 14.470 5.244 1.00 76.38 216 VAL A C 1
ATOM 1657 O O . VAL A 1 216 ? -0.103 15.417 4.663 1.00 76.38 216 VAL A O 1
ATOM 1660 N N . GLY A 1 217 ? -1.717 14.620 5.994 1.00 66.75 217 GLY A N 1
ATOM 1661 C CA . GLY A 1 217 ? -2.409 15.901 6.162 1.00 66.75 217 GLY A CA 1
ATOM 1662 C C . GLY A 1 217 ? -1.681 16.909 7.059 1.00 66.75 217 GLY A C 1
ATOM 1663 O O . GLY A 1 217 ? -2.107 18.060 7.129 1.00 66.75 217 GLY A O 1
ATOM 1664 N N . ASP A 1 218 ? -0.627 16.478 7.759 1.00 57.47 218 ASP A N 1
ATOM 1665 C CA . ASP A 1 218 ? 0.236 17.336 8.581 1.00 57.47 218 ASP A CA 1
ATOM 1666 C C . ASP A 1 218 ? 1.586 17.684 7.911 1.00 57.47 218 ASP A C 1
ATOM 1668 O O . ASP A 1 218 ? 2.350 18.478 8.473 1.00 57.47 218 ASP A O 1
ATOM 1672 N N . CYS A 1 219 ? 1.850 17.147 6.711 1.00 61.03 219 CYS A N 1
ATOM 1673 C CA . CYS A 1 219 ? 2.753 17.761 5.734 1.00 61.03 219 CYS A CA 1
ATOM 1674 C C . CYS A 1 219 ? 1.960 18.782 4.884 1.00 61.03 219 CYS A C 1
ATOM 1676 O O . CYS A 1 219 ? 2.510 19.321 3.904 1.00 61.03 219 CYS A O 1
#

pLDDT: mean 70.76, std 17.55, range [27.58, 93.81]

Radius of gyration: 20.75 Å; chains: 1; bounding box: 40×64×50 Å

Sequence (219 aa):
MNRKFLIVESLLLALSTGLATNDLSAQQQYFDQHCPGRWVQGPSGQNCMCPDGSLANYQGTWPRGRIVCPSAQAPRAARKDWTFSFGQGTFEATVRNVGGSSVVIACVDRFTNKAPSLTLHSWNFQWRARQEAAVNFIIDDTRYSIAIPTGAGGFTLALDDPSPKARSDLEKIVLALANSNEATFAIEFPQHDYRIDVFSLSGANEALVIGGKTIVGDC

Secondary structure (DSSP, 8-state):
----------S-----SSS-HHHHHHHHHHHHHH-SSEEEEETTEEEEEPTTSPBPEEESSTTT-EEE-STT------S---EEEEETTEEEEEEE-TTS-EEEEEEE-TTS-PPPEEEEE-SS--PPTT-EEEEEEEETTEEEEEEEEBPTTSSEEEE---SHHHHHHHHHHHHHHHH--SSEEEEEETTTTTEEEEEE-TTHHHHHEETTEETTTT-

Foldseek 3Di:
DDDDDDPDDPDDDDPDDDDCPVVVVVVVVQCVVQQQADWDAFPVGIFRAHPLRHTWDWDDDPPPTGTDDPPDPRQPQPDFAQDFDDDPQKTWTKFAGPQRKIWIWIDGAPVDPWATKIKTFGNPFFDDAQDWFWKWKQALNDTQTDTFHHHPPRGMTMDRDPDPVSLVSSQVVLVRLLPGPDQKIWMFGRVPRRDIDIHGSRNSNVSQDDPNGGSSVND